Protein AF-A0A7C1D5P8-F1 (afdb_monomer)

Foldseek 3Di:
DDPVQLVVLQVVVQVVCVVVVVLLVVLLVVVVCVVVVVPPDPDCVVVVVLCQQCPFFQVNVVCNVPPDPVSDDDDDLVRCVVPVRRRDGNVPPPPDWDWDFDDDPDPDTRIDTHDPSNVSNVVSVVQNVCVVLVHHQSQAEEEEEADDPVRDDDPVRCVSRNYDYQYQPDLDLVSLVVVLVCFFPPNRHAEYEDELVSLLSSVVSCVVVVNDPVRGNYRYYHYDPDDNDPVSVVD

Structure (mmCIF, N/CA/C/O backbone):
data_AF-A0A7C1D5P8-F1
#
_entry.id   AF-A0A7C1D5P8-F1
#
loop_
_atom_site.group_PDB
_atom_site.id
_atom_site.type_symbol
_atom_site.label_atom_id
_atom_site.label_alt_id
_atom_site.label_comp_id
_atom_site.label_asym_id
_atom_site.label_entity_id
_atom_site.label_seq_id
_atom_site.pdbx_PDB_ins_code
_atom_site.Cartn_x
_atom_site.Cartn_y
_atom_site.Cartn_z
_atom_site.occupancy
_atom_site.B_iso_or_equiv
_atom_site.auth_seq_id
_atom_site.auth_comp_id
_atom_site.auth_asym_id
_atom_site.auth_atom_id
_atom_site.pdbx_PDB_model_num
ATOM 1 N N . MET A 1 1 ? 21.475 -5.353 -11.383 1.00 52.81 1 MET A N 1
ATOM 2 C CA . MET A 1 1 ? 21.656 -5.713 -9.950 1.00 52.81 1 MET A CA 1
ATOM 3 C C . MET A 1 1 ? 21.058 -7.098 -9.793 1.00 52.81 1 MET A C 1
ATOM 5 O O . MET A 1 1 ? 19.910 -7.277 -10.172 1.00 52.81 1 MET A O 1
ATOM 9 N N . SER A 1 2 ? 21.885 -8.072 -9.425 1.00 68.31 2 SER A N 1
ATOM 10 C CA . SER A 1 2 ? 21.656 -9.507 -9.633 1.00 68.31 2 SER A CA 1
ATOM 11 C C . SER A 1 2 ? 20.495 -10.074 -8.808 1.00 68.31 2 SER A C 1
ATOM 13 O O . SER A 1 2 ? 20.137 -9.517 -7.769 1.00 68.31 2 SER A O 1
ATOM 15 N N . MET A 1 3 ? 19.964 -11.228 -9.236 1.00 76.25 3 MET A N 1
ATOM 16 C CA . MET A 1 3 ? 18.981 -12.031 -8.487 1.00 76.25 3 MET A CA 1
ATOM 17 C C . MET A 1 3 ? 19.375 -12.237 -7.009 1.00 76.25 3 MET A C 1
ATOM 19 O O . MET A 1 3 ? 18.508 -12.306 -6.140 1.00 76.25 3 MET A O 1
ATOM 23 N N . LEU A 1 4 ? 20.680 -12.241 -6.704 1.00 84.69 4 LEU A N 1
ATOM 24 C CA . LEU A 1 4 ? 21.226 -12.306 -5.343 1.00 84.69 4 LEU A CA 1
ATOM 25 C C . LEU A 1 4 ? 20.763 -11.141 -4.453 1.00 84.69 4 LEU A C 1
ATOM 27 O O . LEU A 1 4 ? 20.413 -11.348 -3.295 1.00 84.69 4 LEU A O 1
ATOM 31 N N . GLY A 1 5 ? 20.722 -9.914 -4.980 1.00 88.88 5 GLY A N 1
ATOM 32 C CA . GLY A 1 5 ? 20.306 -8.737 -4.212 1.00 88.88 5 GLY A CA 1
ATOM 33 C C . GLY A 1 5 ? 18.811 -8.730 -3.883 1.00 88.88 5 GLY A C 1
ATOM 34 O O . GLY A 1 5 ? 18.414 -8.224 -2.828 1.00 88.88 5 GLY A O 1
ATOM 35 N N . GLU A 1 6 ? 17.988 -9.293 -4.768 1.00 91.31 6 GLU A N 1
ATOM 36 C CA . GLU A 1 6 ? 16.551 -9.478 -4.543 1.00 91.31 6 GLU A CA 1
ATOM 37 C C . GLU A 1 6 ? 16.301 -10.588 -3.519 1.00 91.31 6 GLU A C 1
ATOM 39 O O . GLU A 1 6 ? 15.520 -10.396 -2.585 1.00 91.31 6 GL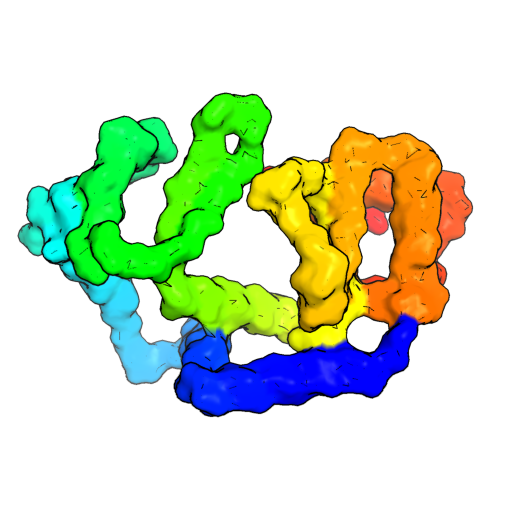U A O 1
ATOM 44 N N . ALA A 1 7 ? 17.015 -11.712 -3.646 1.00 92.38 7 ALA A N 1
ATOM 45 C CA . ALA A 1 7 ? 16.961 -12.820 -2.700 1.00 92.38 7 ALA A CA 1
ATOM 46 C C . ALA A 1 7 ? 17.376 -12.373 -1.292 1.00 92.38 7 ALA A C 1
ATOM 48 O O . ALA A 1 7 ? 16.624 -12.590 -0.345 1.00 92.38 7 ALA A O 1
ATOM 49 N N . LEU A 1 8 ? 18.503 -11.664 -1.154 1.00 94.38 8 LEU A N 1
ATOM 50 C CA . LEU A 1 8 ? 18.959 -11.132 0.132 1.00 94.38 8 LEU A CA 1
ATOM 51 C C . LEU A 1 8 ? 17.876 -10.273 0.792 1.00 94.38 8 LEU A C 1
ATOM 53 O O . LEU A 1 8 ? 17.514 -10.521 1.934 1.00 94.38 8 LEU A O 1
ATOM 57 N N . ARG A 1 9 ? 17.286 -9.319 0.059 1.00 94.50 9 ARG A N 1
ATOM 58 C CA . ARG A 1 9 ? 16.201 -8.468 0.585 1.00 94.50 9 ARG A CA 1
ATOM 59 C C . ARG A 1 9 ? 14.985 -9.274 1.012 1.00 94.50 9 ARG A C 1
ATOM 61 O O . ARG A 1 9 ? 14.383 -8.960 2.037 1.00 94.50 9 ARG A O 1
ATOM 68 N N . ARG A 1 10 ? 14.629 -10.306 0.246 1.00 94.88 10 ARG A N 1
ATOM 69 C CA . ARG A 1 10 ? 13.526 -11.209 0.577 1.00 94.88 10 ARG A CA 1
ATOM 70 C C . ARG A 1 10 ? 13.777 -11.935 1.893 1.00 94.88 10 ARG A C 1
ATOM 72 O O . ARG A 1 10 ? 12.916 -11.906 2.769 1.00 94.88 10 ARG A O 1
ATOM 79 N N . TYR A 1 11 ? 14.942 -12.560 2.038 1.00 95.81 11 TYR A N 1
ATOM 80 C CA . TYR A 1 11 ? 15.300 -13.284 3.256 1.00 95.81 11 TYR A CA 1
ATOM 81 C C . TYR A 1 11 ? 15.443 -12.338 4.447 1.00 95.81 11 TYR A C 1
ATOM 83 O O . TYR A 1 11 ? 14.880 -12.619 5.500 1.00 95.81 11 TYR A O 1
ATOM 91 N N . SER A 1 12 ? 16.085 -11.178 4.275 1.00 95.56 12 SER A N 1
ATOM 92 C CA . SER A 1 12 ? 16.189 -10.158 5.324 1.00 95.56 12 SER A CA 1
ATOM 93 C C . SER A 1 12 ? 14.819 -9.670 5.791 1.00 95.56 12 SER A C 1
ATOM 95 O O . SER A 1 12 ? 14.606 -9.530 6.991 1.00 95.56 12 SER A O 1
ATOM 97 N N . PHE A 1 13 ? 13.871 -9.446 4.876 1.00 95.75 13 PHE A N 1
ATOM 98 C CA . PHE A 1 13 ? 12.509 -9.047 5.235 1.00 95.75 13 PHE A CA 1
ATOM 99 C C . PHE A 1 13 ? 11.838 -10.080 6.150 1.00 95.75 13 PHE A C 1
ATOM 101 O O . PHE A 1 13 ? 11.341 -9.726 7.220 1.00 95.75 13 PHE A O 1
ATOM 108 N N . TRP A 1 14 ? 11.857 -11.357 5.758 1.00 97.19 14 TRP A N 1
ATOM 109 C CA . TRP A 1 14 ? 11.228 -12.424 6.541 1.00 97.19 14 TRP A CA 1
ATOM 110 C C . TRP A 1 14 ? 11.961 -12.717 7.847 1.00 97.19 14 TRP A C 1
ATOM 112 O O . TRP A 1 14 ? 11.312 -12.995 8.853 1.00 97.19 14 TRP A O 1
ATOM 122 N N . PHE A 1 15 ? 13.288 -12.603 7.855 1.00 97.19 15 PHE A N 1
ATOM 123 C CA . PHE A 1 15 ? 14.095 -12.713 9.064 1.00 97.19 15 PHE A CA 1
ATOM 124 C C . PHE A 1 15 ? 13.728 -11.623 10.080 1.00 97.19 15 PHE A C 1
ATOM 126 O O . PHE A 1 15 ? 13.445 -11.922 11.238 1.00 97.19 15 PHE A O 1
ATOM 133 N N . VAL A 1 16 ? 13.636 -10.363 9.641 1.00 96.12 16 VAL A N 1
ATOM 134 C CA . VAL A 1 16 ? 13.229 -9.247 10.509 1.00 96.12 16 VAL A CA 1
ATOM 135 C C . VAL A 1 16 ? 11.789 -9.414 10.998 1.00 96.12 16 VAL A C 1
ATOM 137 O O . VAL A 1 16 ? 11.528 -9.183 12.179 1.00 96.12 16 VAL A O 1
ATOM 140 N N . ASP A 1 17 ? 10.848 -9.838 10.144 1.00 97.00 17 ASP A N 1
ATOM 141 C CA . ASP A 1 17 ? 9.475 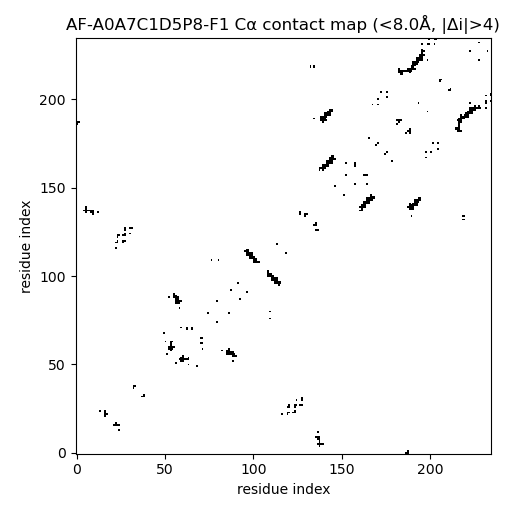-10.121 10.592 1.00 97.00 17 ASP A CA 1
ATOM 142 C C . ASP A 1 17 ? 9.451 -11.242 11.639 1.00 97.00 17 ASP A C 1
ATOM 144 O O . ASP A 1 17 ? 8.747 -11.107 12.639 1.00 97.00 17 ASP A O 1
ATOM 148 N N . ALA A 1 18 ? 10.257 -12.298 11.471 1.00 97.25 18 ALA A N 1
ATOM 149 C CA . ALA A 1 18 ? 10.381 -13.384 12.442 1.00 97.25 18 ALA A CA 1
ATOM 150 C C . ALA A 1 18 ? 10.875 -12.889 13.808 1.00 97.25 18 ALA A C 1
ATOM 152 O O . ALA A 1 18 ? 10.207 -13.133 14.813 1.00 97.25 18 ALA A O 1
ATOM 153 N N . LEU A 1 19 ? 11.954 -12.099 13.841 1.00 97.00 19 LEU A N 1
ATOM 154 C CA . LEU A 1 19 ? 12.440 -11.463 15.074 1.00 97.00 19 LEU A CA 1
ATOM 155 C C . LEU A 1 19 ? 11.398 -10.521 15.703 1.00 97.00 19 LEU A C 1
ATOM 157 O O . LEU A 1 19 ? 11.341 -10.367 16.919 1.00 97.00 19 LEU A O 1
ATOM 161 N N . CYS A 1 20 ? 10.528 -9.919 14.889 1.00 93.00 20 CYS A N 1
ATOM 162 C CA . CYS A 1 20 ? 9.453 -9.024 15.327 1.00 93.00 20 CYS A CA 1
ATOM 163 C C . CYS A 1 20 ? 8.112 -9.741 15.612 1.00 93.00 20 CYS A C 1
ATOM 165 O O . CYS A 1 20 ? 7.049 -9.098 15.595 1.00 93.00 20 CYS A O 1
ATOM 167 N N . GLY A 1 21 ? 8.136 -11.057 15.857 1.00 95.38 21 GLY A N 1
ATOM 168 C CA . GLY A 1 21 ? 6.972 -11.859 16.255 1.00 95.38 21 GLY A CA 1
ATOM 169 C C . GLY A 1 21 ? 6.076 -12.337 15.104 1.00 95.38 21 GLY A C 1
ATOM 170 O O . GLY A 1 21 ? 4.897 -12.639 15.331 1.00 95.38 21 GLY A O 1
ATOM 171 N N . SER A 1 22 ? 6.610 -12.364 13.880 1.00 96.56 22 SER A N 1
ATOM 172 C CA . SER A 1 22 ? 5.991 -12.875 12.644 1.00 96.56 22 SER A CA 1
ATOM 173 C C . SER A 1 22 ? 4.624 -12.275 12.324 1.00 96.56 22 SER A C 1
ATOM 175 O O . SER A 1 22 ? 3.712 -12.963 11.868 1.00 96.56 22 SER A O 1
ATOM 177 N N . LYS A 1 23 ? 4.428 -10.994 12.639 1.00 97.19 23 LYS A N 1
ATOM 178 C CA . LYS A 1 23 ? 3.109 -10.358 12.540 1.00 97.19 23 LYS A CA 1
ATOM 179 C C . LYS A 1 23 ? 2.655 -10.230 11.085 1.00 97.19 23 LYS A C 1
ATOM 181 O O . LYS A 1 23 ? 1.489 -10.491 10.817 1.00 97.19 23 LYS A O 1
ATOM 186 N N . VAL A 1 24 ? 3.548 -9.873 10.156 1.00 97.50 24 VAL A N 1
ATOM 187 C CA . VAL A 1 24 ? 3.188 -9.801 8.728 1.00 97.50 24 VAL A CA 1
ATOM 188 C C . VAL A 1 24 ? 2.898 -11.198 8.192 1.00 97.50 24 VAL A C 1
ATOM 190 O O . VAL A 1 24 ? 1.870 -11.386 7.548 1.00 97.50 24 VAL A O 1
ATOM 193 N N . LYS A 1 25 ? 3.738 -12.192 8.514 1.00 97.31 25 LYS A N 1
ATOM 194 C CA . LYS A 1 25 ? 3.506 -13.586 8.106 1.00 97.31 25 LYS A CA 1
ATOM 195 C C . LYS A 1 25 ? 2.160 -14.123 8.603 1.00 97.31 25 LYS A C 1
ATOM 197 O O . LYS A 1 25 ? 1.450 -14.763 7.840 1.00 97.31 25 LYS A O 1
ATOM 202 N N . LYS A 1 26 ? 1.781 -13.832 9.853 1.00 96.69 26 LYS A N 1
ATOM 203 C CA . LYS A 1 26 ? 0.481 -14.233 10.419 1.00 96.69 26 LYS A CA 1
ATOM 204 C C . LYS A 1 26 ? -0.697 -13.608 9.669 1.00 96.69 26 LYS A C 1
ATOM 206 O O . LYS A 1 26 ? -1.623 -14.330 9.329 1.00 96.69 26 LYS A O 1
ATOM 211 N N . TYR A 1 27 ? -0.647 -12.306 9.367 1.00 96.06 27 TYR A N 1
ATOM 212 C CA . TYR A 1 27 ? -1.692 -11.661 8.560 1.00 96.06 27 TYR A CA 1
ATOM 213 C C . TYR A 1 27 ? -1.743 -12.194 7.126 1.00 96.06 27 TYR A C 1
ATOM 215 O O . TYR A 1 27 ? -2.824 -12.304 6.563 1.00 96.06 27 TYR A O 1
ATOM 223 N N . LEU A 1 28 ? -0.594 -12.535 6.536 1.00 96.06 28 LEU A N 1
ATOM 224 C CA . LEU A 1 28 ? -0.549 -13.125 5.200 1.00 96.06 28 LEU A CA 1
ATOM 225 C C . LEU A 1 28 ? -1.256 -14.486 5.173 1.00 96.06 28 LEU A C 1
ATOM 227 O O . LEU A 1 28 ? -2.104 -14.695 4.316 1.00 96.06 28 LEU A O 1
ATOM 231 N N . LEU A 1 29 ? -0.963 -15.362 6.139 1.00 93.88 29 LEU A N 1
ATOM 232 C CA . LEU A 1 29 ? -1.622 -16.667 6.263 1.00 93.88 29 LEU A CA 1
ATOM 233 C C . LEU A 1 29 ? -3.130 -16.536 6.536 1.00 93.88 29 LEU A C 1
ATOM 235 O O . LEU A 1 29 ? -3.914 -17.277 5.956 1.00 93.88 29 LEU A O 1
ATOM 239 N N . ASP A 1 30 ? -3.541 -15.590 7.390 1.00 90.94 30 ASP A N 1
ATOM 240 C CA . ASP A 1 30 ? -4.963 -15.294 7.645 1.00 90.94 30 ASP A CA 1
ATOM 241 C C . ASP A 1 30 ? -5.702 -14.918 6.354 1.00 90.94 30 ASP A C 1
ATOM 243 O O . ASP A 1 30 ? -6.779 -15.437 6.074 1.00 90.94 30 ASP A O 1
ATOM 247 N N . MET A 1 31 ? -5.108 -14.055 5.529 1.00 89.81 31 MET A N 1
ATOM 248 C CA . MET A 1 31 ? -5.706 -13.695 4.247 1.00 89.81 31 MET A CA 1
ATOM 249 C C . MET A 1 31 ? -5.697 -14.829 3.226 1.00 89.81 31 MET A C 1
ATOM 251 O O . MET A 1 31 ? -6.663 -14.943 2.481 1.00 89.81 31 MET A O 1
ATOM 255 N N . GLU A 1 32 ? -4.631 -15.635 3.156 1.00 91.19 32 GLU A N 1
ATOM 256 C CA . GLU A 1 32 ? -4.573 -16.793 2.252 1.00 91.19 32 GLU A CA 1
ATOM 257 C C . GLU A 1 32 ? -5.760 -17.728 2.522 1.00 91.19 32 GLU A C 1
ATOM 259 O O . GLU A 1 32 ? -6.510 -18.020 1.593 1.00 91.19 32 GLU A O 1
ATOM 264 N N . LYS A 1 33 ? -6.011 -18.053 3.798 1.00 88.88 33 LYS A N 1
ATOM 265 C CA . LYS A 1 33 ? -7.174 -18.846 4.227 1.00 88.88 33 LYS A CA 1
ATOM 266 C C . LYS A 1 33 ? -8.504 -18.200 3.840 1.00 88.88 33 LYS A C 1
ATOM 268 O O . LYS A 1 33 ? -9.334 -18.825 3.184 1.00 88.88 33 LYS A O 1
ATOM 273 N N . LYS A 1 34 ? -8.690 -16.918 4.185 1.00 85.69 34 LYS A N 1
ATOM 274 C CA . LYS A 1 34 ? -9.931 -16.172 3.896 1.00 85.69 34 LYS A CA 1
ATOM 275 C C . LYS A 1 34 ? -10.239 -16.100 2.401 1.00 85.69 34 LYS A C 1
ATOM 277 O O . LYS A 1 34 ? -11.393 -16.218 2.007 1.00 85.69 34 LYS A O 1
ATOM 282 N N . MET A 1 35 ? -9.220 -15.915 1.566 1.00 86.94 35 MET A N 1
ATOM 283 C CA . MET A 1 35 ? -9.384 -15.818 0.114 1.00 86.94 35 MET A CA 1
ATOM 284 C C . MET A 1 35 ? -9.596 -17.173 -0.569 1.00 86.94 35 MET A C 1
ATOM 286 O O . MET A 1 35 ? -10.153 -17.210 -1.662 1.00 86.94 35 MET A O 1
ATOM 290 N N . GLN A 1 36 ? -9.161 -18.274 0.048 1.00 84.50 36 GLN A N 1
ATOM 291 C CA . GLN A 1 36 ? -9.378 -19.638 -0.451 1.00 84.50 36 GLN A CA 1
ATOM 292 C C . GLN A 1 36 ? -10.749 -20.209 -0.061 1.00 84.50 36 GLN A C 1
ATOM 294 O O . GLN A 1 36 ? -11.091 -21.310 -0.480 1.00 84.50 36 GLN A O 1
ATOM 299 N N . GLY A 1 37 ? -11.555 -19.460 0.700 1.00 72.94 37 GLY A N 1
ATOM 300 C CA . GLY A 1 37 ? -12.868 -19.914 1.158 1.00 72.94 37 GLY A CA 1
ATOM 301 C C . GLY A 1 37 ? -12.801 -20.954 2.279 1.00 72.94 37 GLY A C 1
ATOM 302 O O . GLY A 1 37 ? -13.831 -21.525 2.625 1.00 72.94 37 GLY A O 1
ATOM 303 N N . GLU A 1 38 ? -11.621 -21.177 2.868 1.00 65.94 38 GLU A N 1
ATOM 304 C CA . GLU A 1 38 ? -11.420 -22.038 4.037 1.00 65.94 38 GLU A CA 1
ATOM 305 C C . GLU A 1 38 ? -11.947 -21.325 5.295 1.00 65.94 38 GLU A C 1
ATOM 307 O O . GLU A 1 38 ? -11.196 -20.803 6.124 1.00 65.94 38 GLU A O 1
ATOM 312 N N . PHE A 1 39 ? -13.273 -21.239 5.414 1.00 61.03 39 PHE A N 1
ATOM 313 C CA . PHE A 1 39 ? -13.947 -20.804 6.633 1.00 61.03 39 PHE A CA 1
ATOM 314 C C . PHE A 1 39 ? -14.250 -22.023 7.503 1.00 61.03 39 PHE A C 1
ATOM 316 O O . PHE A 1 39 ? -15.378 -22.501 7.544 1.00 61.03 39 PHE A O 1
ATOM 323 N N . ASP A 1 40 ? -13.259 -22.497 8.255 1.00 53.44 40 ASP A N 1
ATOM 324 C CA . ASP A 1 40 ? -13.504 -23.521 9.282 1.00 53.44 40 ASP A CA 1
ATOM 325 C C . ASP A 1 40 ? -14.303 -22.957 10.480 1.00 53.44 40 ASP A C 1
ATOM 327 O O . ASP A 1 40 ? -14.696 -23.690 11.385 1.00 53.44 40 ASP A O 1
ATOM 331 N N . THR A 1 41 ? -14.514 -21.635 10.560 1.00 56.16 41 THR A N 1
ATOM 332 C CA . THR A 1 41 ? -15.167 -20.967 11.700 1.00 56.16 41 THR A CA 1
ATOM 333 C C . THR A 1 41 ? -15.899 -19.691 11.252 1.00 56.16 41 THR A C 1
ATOM 335 O O . THR A 1 41 ? -15.367 -18.963 10.407 1.00 56.16 41 THR A O 1
ATOM 338 N N . PRO A 1 42 ? -17.085 -19.369 11.814 1.00 62.09 42 PRO A N 1
ATOM 339 C CA . PRO A 1 42 ? -17.758 -18.092 11.581 1.00 62.09 42 PRO A CA 1
ATOM 340 C C . PRO A 1 42 ? -16.824 -16.908 11.860 1.00 62.09 42 PRO A C 1
ATOM 342 O O . PRO A 1 42 ? -16.226 -16.805 12.930 1.00 62.09 42 PRO A O 1
ATOM 345 N N . CYS A 1 43 ? -16.672 -16.021 10.878 1.00 73.06 43 CYS A N 1
ATOM 346 C CA . CYS A 1 43 ? -15.779 -14.874 10.971 1.00 73.06 43 CYS A CA 1
ATOM 347 C C . CYS A 1 43 ? -16.459 -13.731 11.742 1.00 73.06 43 CYS A C 1
ATOM 349 O O . CYS A 1 43 ? -17.270 -12.993 11.186 1.00 73.06 43 CYS A O 1
ATOM 351 N N . ASP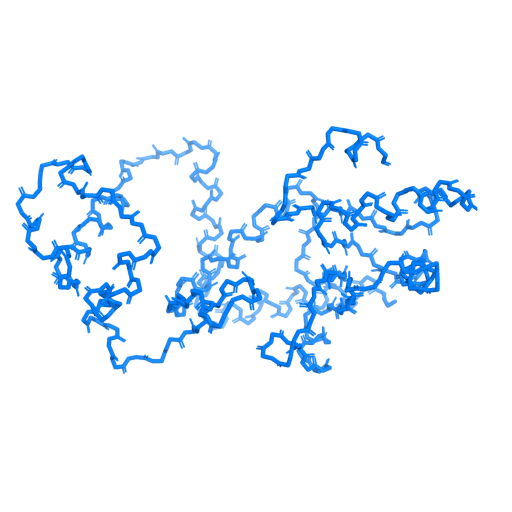 A 1 44 ? -16.081 -13.545 13.005 1.00 86.81 44 ASP A N 1
ATOM 352 C CA . ASP A 1 44 ? -16.565 -12.472 13.889 1.00 86.81 44 ASP A CA 1
ATOM 353 C C . ASP A 1 44 ? -15.884 -11.104 13.638 1.00 86.81 44 ASP A C 1
ATOM 355 O O . ASP A 1 44 ? -16.055 -10.161 14.412 1.00 86.81 44 ASP A O 1
ATOM 359 N N . ASP A 1 45 ? -15.116 -10.963 12.545 1.00 88.38 45 ASP A N 1
ATOM 360 C CA . ASP A 1 45 ? -14.389 -9.731 12.188 1.00 88.38 45 ASP A CA 1
ATOM 361 C C . ASP A 1 45 ? -15.320 -8.503 12.116 1.00 88.38 45 ASP A C 1
ATOM 363 O O . ASP A 1 45 ? -14.939 -7.417 12.564 1.00 88.38 45 ASP A O 1
ATOM 367 N N . LEU A 1 46 ? -16.532 -8.659 11.562 1.00 92.06 46 LEU A N 1
ATOM 368 C CA . LEU A 1 46 ? -17.505 -7.565 11.462 1.00 92.06 46 LEU A CA 1
ATOM 369 C C . LEU A 1 46 ? -18.012 -7.150 12.845 1.00 92.06 46 LEU A C 1
ATOM 371 O O . LEU A 1 46 ? -18.006 -5.965 13.165 1.00 92.06 46 LEU A O 1
ATOM 375 N N . GLU A 1 47 ? -18.400 -8.112 13.678 1.00 94.25 47 GLU A N 1
ATOM 376 C CA . GLU A 1 47 ? -18.878 -7.848 15.035 1.00 94.25 47 GLU A CA 1
ATOM 377 C C . GLU A 1 47 ? -17.786 -7.180 15.881 1.00 94.25 47 GLU A C 1
ATOM 379 O O . GLU A 1 47 ? -18.020 -6.149 16.513 1.00 94.25 47 GLU A O 1
ATOM 384 N N . LYS A 1 48 ? -16.545 -7.681 15.818 1.00 95.00 48 LYS A N 1
ATOM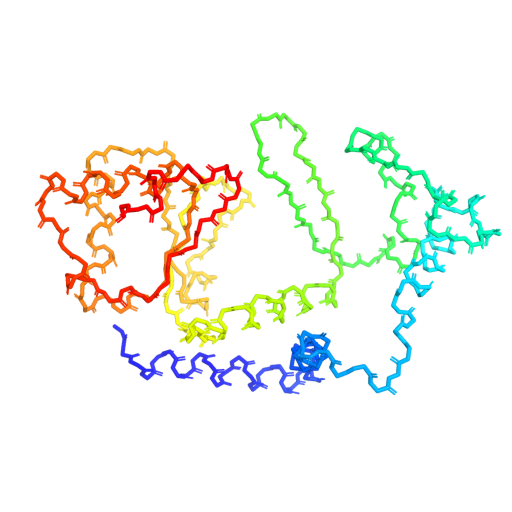 385 C CA . LYS A 1 48 ? -15.381 -7.056 16.466 1.00 95.00 48 LYS A CA 1
ATOM 386 C C . LYS A 1 48 ? -15.168 -5.616 16.004 1.00 95.00 48 LYS A C 1
ATOM 388 O O . LYS A 1 48 ? -14.855 -4.756 16.830 1.00 95.00 48 LYS A O 1
ATOM 393 N N . LEU A 1 49 ? -15.326 -5.339 14.709 1.00 95.50 49 LEU A N 1
ATOM 394 C CA . LEU A 1 49 ? -15.200 -3.991 14.154 1.00 95.50 49 LEU A CA 1
ATOM 395 C C . LEU A 1 49 ? -16.299 -3.060 14.678 1.00 95.50 49 LEU A C 1
ATOM 397 O O . LEU A 1 49 ? -15.990 -1.946 15.104 1.00 95.50 49 LEU A O 1
ATOM 401 N N . LEU A 1 50 ? -17.555 -3.510 14.670 1.00 97.31 50 LEU A N 1
ATOM 402 C CA . LEU A 1 50 ? -18.697 -2.720 15.135 1.00 97.31 50 LEU A CA 1
ATOM 403 C C . LEU A 1 50 ? -18.610 -2.460 16.640 1.00 97.31 50 LEU A C 1
ATOM 405 O O . LEU A 1 50 ? -18.678 -1.306 17.067 1.00 97.31 50 LEU A O 1
ATOM 409 N N . ASN A 1 51 ? -18.310 -3.493 17.429 1.00 97.62 51 ASN A N 1
ATOM 410 C CA . ASN A 1 51 ? -18.059 -3.376 18.864 1.00 97.62 51 ASN A CA 1
ATOM 411 C C . ASN A 1 51 ? -16.899 -2.423 19.163 1.00 97.62 51 ASN A C 1
ATOM 413 O O . ASN A 1 51 ? -16.991 -1.601 20.076 1.00 97.62 51 ASN A O 1
ATOM 417 N N . HIS A 1 52 ? -15.810 -2.479 18.396 1.00 97.31 52 HIS A N 1
ATOM 418 C CA . HIS A 1 52 ? -14.718 -1.524 18.549 1.00 97.31 52 HIS A CA 1
ATOM 419 C C . HIS A 1 52 ? -15.173 -0.092 18.237 1.00 97.31 52 HIS A C 1
ATOM 421 O O . HIS A 1 52 ? -14.868 0.824 19.004 1.00 97.31 52 HIS A O 1
ATOM 427 N N . ALA A 1 53 ? -15.921 0.112 17.151 1.00 97.44 53 ALA A N 1
ATOM 428 C CA . ALA A 1 53 ? -16.386 1.429 16.734 1.00 97.44 53 ALA A CA 1
ATOM 429 C C . ALA A 1 53 ? -17.257 2.088 17.814 1.00 97.44 53 ALA A C 1
ATOM 431 O O . ALA A 1 53 ? -16.938 3.196 18.252 1.00 97.44 53 ALA A O 1
ATOM 432 N N . VAL A 1 54 ? -18.294 1.397 18.297 1.00 98.44 54 VAL A N 1
ATOM 433 C CA . VAL A 1 54 ? -19.242 1.951 19.282 1.00 98.44 54 VAL A CA 1
ATOM 434 C C . VAL A 1 54 ? -18.621 2.140 20.666 1.00 98.44 54 VAL A C 1
ATOM 436 O O . VAL A 1 54 ? -18.980 3.067 21.378 1.00 98.44 54 VAL A O 1
ATOM 439 N N . ASN A 1 55 ? -17.655 1.306 21.062 1.00 98.31 55 ASN A N 1
ATOM 440 C CA . ASN A 1 55 ? -17.073 1.403 22.405 1.00 98.31 55 ASN A CA 1
ATOM 441 C C . ASN A 1 55 ? -15.875 2.348 22.492 1.00 98.31 55 ASN A C 1
ATOM 443 O O . ASN A 1 55 ? -15.532 2.800 23.583 1.00 98.31 55 ASN A O 1
ATOM 447 N N . THR A 1 56 ? -15.196 2.625 21.377 1.00 97.94 56 THR A N 1
ATOM 448 C CA . THR A 1 56 ? -13.938 3.383 21.417 1.00 97.94 56 THR A CA 1
ATOM 449 C C . THR A 1 56 ? -13.987 4.706 20.672 1.00 97.94 56 THR A C 1
ATOM 451 O O . THR A 1 56 ? -13.127 5.547 20.918 1.00 97.94 56 THR A O 1
ATOM 454 N N . THR A 1 57 ? -14.975 4.952 19.811 1.00 97.69 57 THR A N 1
ATOM 455 C CA . THR A 1 57 ? -15.114 6.236 19.109 1.00 97.69 57 THR A CA 1
ATOM 456 C C . THR A 1 57 ? -16.317 7.013 19.630 1.00 97.69 57 THR A C 1
ATOM 458 O O . THR A 1 57 ? -17.369 6.444 19.908 1.00 97.69 57 THR A O 1
ATOM 461 N N . GLU A 1 58 ? -16.177 8.332 19.744 1.00 97.69 58 GLU A N 1
ATOM 462 C CA . GLU A 1 58 ? -17.265 9.202 20.203 1.00 97.69 58 GLU A CA 1
ATOM 463 C C . GLU A 1 58 ? -18.408 9.238 19.182 1.00 97.69 58 GLU A C 1
ATOM 465 O O . GLU A 1 58 ? -19.579 9.164 19.546 1.00 97.69 58 GLU A O 1
ATOM 470 N N . PHE A 1 59 ? -18.074 9.282 17.888 1.00 97.81 59 PHE A N 1
ATOM 471 C CA . PHE A 1 59 ? -19.060 9.385 16.815 1.00 97.81 59 PHE A CA 1
ATOM 472 C C . PHE A 1 59 ? -20.023 8.191 16.779 1.00 97.81 59 PHE A C 1
ATOM 474 O O . PHE A 1 59 ? -21.229 8.381 16.589 1.00 97.81 59 PHE A O 1
ATOM 481 N N . TYR A 1 60 ? -19.495 6.971 16.945 1.00 98.12 60 TYR A N 1
ATOM 482 C CA . TYR A 1 60 ? -20.307 5.757 16.906 1.00 98.12 60 TYR A CA 1
ATOM 483 C C . TYR A 1 60 ? -20.876 5.351 18.272 1.00 98.12 60 TYR A C 1
ATOM 485 O O . TYR A 1 60 ? -21.703 4.447 18.323 1.00 98.12 60 TYR A O 1
ATOM 493 N N . GLY A 1 61 ? -20.504 6.025 19.366 1.00 97.56 61 GLY A N 1
ATOM 494 C CA . GLY A 1 61 ? -20.933 5.657 20.721 1.00 97.56 61 GLY A CA 1
ATOM 495 C C . GLY A 1 61 ? -22.447 5.588 20.919 1.00 97.56 61 GLY A C 1
ATOM 496 O O . GLY A 1 61 ? -22.940 4.762 21.680 1.00 97.56 61 GLY A O 1
ATOM 497 N N . LYS A 1 62 ? -23.201 6.391 20.166 1.00 97.00 62 LYS A N 1
ATOM 498 C CA . LYS A 1 62 ? -24.671 6.392 20.194 1.00 97.00 62 LYS A CA 1
ATOM 499 C C . LYS A 1 62 ? -25.339 5.194 19.506 1.00 97.00 62 LYS A C 1
ATOM 501 O O . LYS A 1 62 ? -26.556 5.097 19.550 1.00 97.00 62 LYS A O 1
ATOM 506 N N . PHE A 1 63 ? -24.573 4.322 18.850 1.00 97.62 63 PHE A N 1
ATOM 507 C CA . PHE A 1 63 ? -25.073 3.111 18.188 1.00 97.62 63 PHE A CA 1
ATOM 508 C C . PHE A 1 63 ? -24.716 1.848 18.980 1.00 97.62 63 PHE A C 1
ATOM 510 O O . PHE A 1 63 ? -24.606 0.779 18.400 1.00 97.62 63 PHE A O 1
ATOM 517 N N . LYS A 1 64 ? -24.463 1.954 20.291 1.00 96.06 64 LYS A N 1
ATOM 518 C CA . LYS A 1 64 ? -24.013 0.824 21.118 1.00 96.06 64 LYS A CA 1
ATOM 519 C C . LYS A 1 64 ? -24.997 -0.351 21.137 1.00 96.06 64 LYS A C 1
ATOM 521 O O . LYS A 1 64 ? -24.547 -1.489 21.180 1.00 96.06 64 LYS A O 1
ATOM 526 N N . ASP A 1 65 ? -26.290 -0.064 21.019 1.00 96.69 65 ASP A N 1
ATOM 527 C CA . ASP A 1 65 ? -27.377 -1.051 20.987 1.00 96.69 65 ASP A CA 1
ATOM 528 C C . ASP A 1 65 ? -27.742 -1.478 19.549 1.00 96.69 65 ASP A C 1
ATOM 530 O O . ASP A 1 65 ? -28.901 -1.760 19.244 1.00 96.69 65 ASP A O 1
ATOM 534 N N . TYR A 1 66 ? -26.768 -1.470 18.632 1.00 97.75 66 TYR A N 1
ATOM 535 C CA . TYR A 1 66 ? -26.984 -1.908 17.254 1.00 97.75 66 TYR A CA 1
ATOM 536 C C . TYR A 1 66 ? -27.374 -3.392 17.200 1.00 97.75 66 TYR A C 1
ATOM 538 O O . TYR A 1 66 ? -26.837 -4.230 17.920 1.00 97.75 66 TYR A O 1
ATOM 546 N N . SER A 1 67 ? -28.287 -3.720 16.295 1.00 96.19 67 SER A N 1
ATOM 547 C CA . SER A 1 67 ? -28.653 -5.089 15.927 1.00 96.19 67 SER A CA 1
ATOM 548 C C . SER A 1 67 ? -27.926 -5.544 14.660 1.00 96.19 67 SER A C 1
ATOM 550 O O . SER A 1 67 ? -27.665 -6.732 14.481 1.00 96.19 67 SER A O 1
ATOM 552 N N . SER A 1 68 ? -27.592 -4.617 13.756 1.00 95.50 68 SER A N 1
ATOM 553 C CA . SER A 1 68 ? -26.917 -4.928 12.495 1.00 95.50 68 SER A CA 1
ATOM 554 C C . SER A 1 68 ? -26.047 -3.779 11.977 1.00 95.50 68 SER A C 1
ATOM 556 O O . SER A 1 68 ? -26.133 -2.640 12.431 1.00 95.50 68 SER A O 1
ATOM 558 N N . ILE A 1 69 ? -25.235 -4.057 10.950 1.00 96.19 69 ILE A N 1
ATOM 559 C CA . ILE A 1 69 ? -24.459 -3.030 10.235 1.00 96.19 69 ILE A CA 1
ATOM 560 C C . ILE A 1 69 ? -25.344 -1.929 9.620 1.00 96.19 69 ILE A C 1
ATOM 562 O O . ILE A 1 69 ? -24.875 -0.808 9.434 1.00 96.19 69 ILE A O 1
ATOM 566 N N . ASN A 1 70 ? -26.618 -2.219 9.341 1.00 97.19 70 ASN A N 1
ATOM 567 C CA . ASN A 1 70 ? -27.544 -1.261 8.732 1.00 97.19 70 ASN A CA 1
ATOM 568 C C . ASN A 1 70 ? -27.985 -0.154 9.702 1.00 97.19 70 ASN A C 1
ATOM 570 O O . ASN A 1 70 ? -28.482 0.877 9.254 1.00 97.19 70 ASN A O 1
ATOM 574 N N . ASP A 1 71 ? -27.759 -0.329 11.006 1.00 97.38 71 ASP A N 1
ATOM 575 C CA . ASP A 1 71 ? -28.083 0.683 12.019 1.00 97.38 71 ASP A CA 1
ATOM 576 C C . ASP A 1 71 ? -27.053 1.825 12.034 1.00 97.38 71 ASP A C 1
ATOM 578 O O . ASP A 1 71 ? -27.270 2.886 12.628 1.00 97.38 71 ASP A O 1
ATOM 582 N N . PHE A 1 72 ? -25.914 1.624 11.365 1.00 97.75 72 PHE A N 1
ATOM 583 C CA . PHE A 1 72 ? -24.846 2.605 11.268 1.00 97.75 72 PHE A CA 1
ATOM 584 C C . PHE A 1 72 ? -25.089 3.559 10.094 1.00 97.75 72 PHE A C 1
ATOM 586 O O . PHE A 1 72 ? -25.493 3.151 9.005 1.00 97.75 72 PHE A O 1
ATOM 593 N N . PRO A 1 73 ? -24.790 4.858 10.261 1.00 96.50 73 PRO A N 1
ATOM 594 C CA . PRO A 1 73 ? -25.021 5.833 9.216 1.00 96.50 73 PRO A CA 1
ATOM 595 C C . PRO A 1 73 ? -23.974 5.680 8.118 1.00 96.50 73 PRO A C 1
ATOM 597 O O . PRO A 1 73 ? -22.778 5.551 8.391 1.00 96.50 73 PRO A O 1
ATOM 600 N N . VAL A 1 74 ? -24.397 5.860 6.870 1.00 96.88 74 VAL A N 1
ATOM 601 C CA . VAL A 1 74 ? -23.453 6.129 5.786 1.00 96.88 74 VAL A CA 1
ATOM 602 C C . VAL A 1 74 ? -22.728 7.449 6.086 1.00 96.88 74 VAL A C 1
ATOM 604 O O . VAL A 1 74 ? -23.345 8.476 6.395 1.00 96.88 74 VAL A O 1
ATOM 607 N N . ILE A 1 75 ? -21.397 7.424 6.033 1.00 95.62 75 ILE A N 1
ATOM 608 C CA . ILE A 1 75 ? -20.544 8.589 6.299 1.00 95.62 75 ILE A CA 1
ATOM 609 C C . ILE A 1 75 ? -19.946 9.149 5.009 1.00 95.62 75 ILE A C 1
ATOM 611 O O . ILE A 1 75 ? -19.733 8.438 4.031 1.00 95.62 75 ILE A O 1
ATOM 615 N N . THR A 1 76 ? -19.628 10.443 5.023 1.00 93.69 76 THR A N 1
ATOM 616 C CA . THR A 1 76 ? -18.958 11.136 3.915 1.00 93.69 76 THR A CA 1
ATOM 617 C C . THR A 1 76 ? -17.601 11.670 4.363 1.00 93.69 76 THR A C 1
ATOM 619 O O . THR A 1 76 ? -17.384 11.928 5.549 1.00 93.69 76 THR A O 1
ATOM 622 N N . LYS A 1 77 ? -16.684 11.907 3.412 1.00 89.44 77 LYS A N 1
ATOM 623 C CA . LYS A 1 77 ? -15.379 12.535 3.702 1.00 89.44 77 LYS A CA 1
ATOM 624 C C . LYS A 1 77 ? -15.538 13.880 4.420 1.00 89.44 77 LYS A C 1
ATOM 626 O O . LYS A 1 77 ? -14.812 14.142 5.372 1.00 89.44 77 LYS A O 1
ATOM 631 N N . LYS A 1 78 ? -16.512 14.695 3.990 1.00 90.19 78 LYS A N 1
ATOM 632 C CA . LYS A 1 78 ? -16.850 15.982 4.615 1.00 90.19 78 LYS A CA 1
ATOM 633 C C . LYS A 1 78 ? -17.198 15.802 6.095 1.00 90.19 78 LYS A C 1
ATOM 635 O O . LYS A 1 78 ? -16.569 16.419 6.945 1.00 90.19 78 LYS A O 1
ATOM 640 N N . ARG A 1 79 ? -18.099 14.865 6.406 1.00 93.62 79 ARG A N 1
ATOM 641 C CA . ARG A 1 79 ? -18.521 14.576 7.783 1.00 93.62 79 ARG A CA 1
ATOM 642 C C . ARG A 1 79 ? -17.371 14.104 8.673 1.00 93.62 79 ARG A C 1
ATOM 644 O O . ARG A 1 7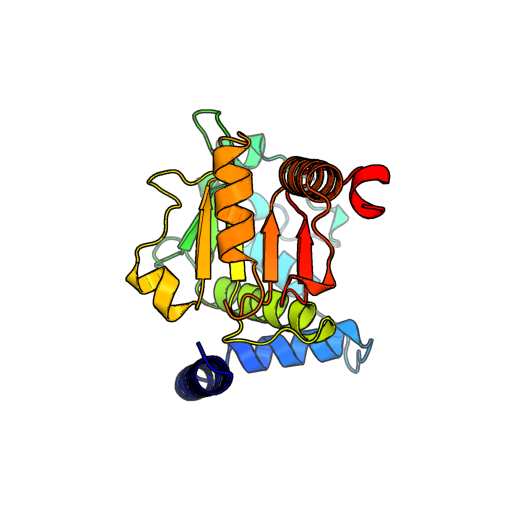9 ? -17.308 14.485 9.837 1.00 93.62 79 ARG A O 1
ATOM 651 N N . VAL A 1 80 ? -16.469 13.276 8.139 1.00 93.62 80 VAL A N 1
ATOM 652 C CA . VAL A 1 80 ? -15.293 12.817 8.895 1.00 93.62 80 VAL A CA 1
ATOM 653 C C . VAL A 1 80 ? -14.327 13.966 9.157 1.00 93.62 80 VAL A C 1
ATOM 655 O O . VAL A 1 80 ? -13.800 14.045 10.255 1.00 93.62 80 VAL A O 1
ATOM 658 N N . LYS A 1 81 ? -14.117 14.879 8.203 1.00 90.75 81 LYS A N 1
ATOM 659 C CA . LYS A 1 81 ? -13.278 16.069 8.421 1.00 90.75 81 LYS A CA 1
ATOM 660 C C . LYS A 1 81 ? -13.854 16.994 9.493 1.00 90.75 81 LYS A C 1
ATOM 662 O O . LYS A 1 81 ? -13.155 17.325 10.441 1.00 90.75 81 LYS A O 1
ATOM 667 N N . GLU A 1 82 ? -15.134 17.343 9.379 1.00 92.75 82 GLU A N 1
ATOM 668 C CA . GLU A 1 82 ? -15.827 18.237 10.322 1.00 92.75 82 GLU A CA 1
ATOM 669 C C . GLU A 1 82 ? -15.826 17.697 11.757 1.00 92.75 82 GLU A C 1
ATOM 671 O O . GLU A 1 82 ? -15.823 18.463 12.716 1.00 92.75 82 GLU A O 1
ATOM 676 N N . LYS A 1 83 ? -15.830 16.368 11.914 1.00 94.81 83 LYS A N 1
ATOM 677 C CA . LYS A 1 83 ? -15.899 15.686 13.214 1.00 94.81 83 LYS A CA 1
ATOM 678 C C . LYS A 1 83 ? -14.694 14.782 13.467 1.00 94.81 83 LYS A C 1
ATOM 680 O O . LYS A 1 83 ? -14.827 13.762 14.138 1.00 94.81 83 LYS A O 1
ATOM 685 N N . TYR A 1 84 ? -13.520 15.135 12.941 1.00 93.25 84 TYR A N 1
ATOM 686 C CA . TYR A 1 84 ? -12.352 14.243 12.886 1.00 93.25 84 TYR A CA 1
ATOM 687 C C . TYR A 1 84 ? -11.981 13.635 14.242 1.00 93.25 84 TYR A C 1
ATOM 689 O O . TYR A 1 84 ? -11.812 12.421 14.354 1.00 93.25 84 TYR A O 1
ATOM 697 N N . GLY A 1 85 ? -11.959 14.458 15.296 1.00 93.88 85 GLY A N 1
ATOM 698 C CA . GLY A 1 85 ? -11.682 14.015 16.664 1.00 93.88 85 GLY A CA 1
ATOM 699 C C . GLY A 1 85 ? -12.646 12.945 17.187 1.00 93.88 85 GLY A C 1
ATOM 700 O O . GLY A 1 85 ? -12.226 12.068 17.941 1.00 93.88 85 GLY A O 1
ATOM 701 N N . GLN A 1 86 ? -13.906 12.961 16.740 1.00 96.75 86 GLN A N 1
ATOM 702 C CA . GLN A 1 86 ? -14.934 12.010 17.175 1.00 96.75 86 GLN A CA 1
ATOM 703 C C . GLN A 1 86 ? -14.775 10.626 16.534 1.00 96.75 86 GLN A C 1
ATOM 705 O O . GLN A 1 86 ? -15.242 9.632 17.090 1.00 96.75 86 GLN A O 1
ATOM 710 N N . PHE A 1 87 ? -14.106 10.549 15.380 1.00 95.62 87 PHE A N 1
ATOM 711 C CA . PHE A 1 87 ? -13.781 9.291 14.702 1.00 95.62 87 PHE A CA 1
ATOM 712 C C . PHE A 1 87 ? -12.481 8.655 15.213 1.00 95.62 87 PHE A C 1
ATOM 714 O O . PHE A 1 87 ? -12.199 7.498 14.898 1.00 95.62 87 PHE A O 1
ATOM 721 N N . ILE A 1 88 ? -11.679 9.376 16.004 1.00 94.62 88 ILE A N 1
ATOM 722 C CA . ILE A 1 88 ? -10.448 8.833 16.583 1.00 94.62 88 ILE A CA 1
ATOM 723 C C . ILE A 1 88 ? -10.794 7.992 17.810 1.00 94.62 88 ILE A C 1
ATOM 725 O O . ILE A 1 88 ? -11.285 8.499 18.819 1.00 94.62 88 ILE A O 1
ATOM 729 N N . SER A 1 89 ? -10.456 6.703 17.743 1.00 96.38 89 SER A N 1
ATOM 730 C CA . SER A 1 89 ? -10.611 5.790 18.873 1.00 96.38 89 SER A CA 1
ATOM 731 C C . SER A 1 89 ? -9.829 6.277 20.100 1.00 96.38 89 SER A C 1
ATOM 733 O O . SER A 1 89 ? -8.612 6.487 20.040 1.00 96.38 89 SER A O 1
ATOM 735 N N . SER A 1 90 ? -10.502 6.339 21.248 1.00 96.25 90 SER A N 1
ATOM 736 C CA . SER A 1 90 ? -9.950 6.661 22.568 1.00 96.25 90 SER A CA 1
ATOM 737 C C . SER A 1 90 ? -8.730 5.805 22.924 1.00 96.25 90 SER A C 1
ATOM 739 O O . SER A 1 90 ? -7.746 6.327 23.443 1.00 96.25 90 SER A O 1
ATOM 741 N N . VAL A 1 91 ? -8.720 4.529 22.519 1.00 96.12 91 VAL A N 1
ATOM 742 C CA . VAL A 1 91 ? -7.606 3.576 22.714 1.00 96.12 91 VAL A CA 1
ATOM 743 C C . VAL A 1 91 ? -6.297 4.026 22.039 1.00 96.12 91 VAL A C 1
ATOM 745 O O . VAL A 1 91 ? -5.221 3.519 22.377 1.00 96.12 91 VAL A O 1
ATOM 748 N N . TYR A 1 92 ? -6.359 4.968 21.091 1.00 94.25 92 TYR A N 1
ATOM 749 C CA . TYR A 1 92 ? -5.219 5.424 20.292 1.00 94.25 92 TYR A CA 1
ATOM 750 C C . TYR A 1 92 ? -4.932 6.929 20.377 1.00 94.25 92 TYR A C 1
ATOM 752 O O . TYR A 1 92 ? -3.935 7.351 19.796 1.00 94.25 92 TYR A O 1
ATOM 760 N N . LYS A 1 93 ? -5.715 7.725 21.126 1.00 85.44 93 LYS A N 1
ATOM 761 C CA . LYS A 1 93 ? -5.549 9.195 21.207 1.00 85.44 93 LYS A CA 1
ATOM 762 C C . LYS A 1 93 ? -4.126 9.640 21.591 1.00 85.44 93 LYS A C 1
ATOM 764 O O . LYS A 1 93 ? -3.641 10.622 21.050 1.00 85.44 93 LYS A O 1
ATOM 769 N N . ASN A 1 94 ? -3.429 8.868 22.430 1.00 86.19 94 ASN A N 1
ATOM 770 C CA . ASN A 1 94 ? -2.068 9.176 22.902 1.00 86.19 94 ASN A CA 1
ATOM 771 C C . ASN A 1 94 ? -1.001 8.206 22.370 1.00 86.19 94 ASN A C 1
ATOM 773 O O . ASN A 1 94 ? 0.051 8.018 22.983 1.00 86.19 94 ASN A O 1
ATOM 777 N N . LYS A 1 95 ? -1.274 7.517 21.257 1.00 92.88 95 LYS A N 1
ATOM 778 C CA . LYS A 1 95 ? -0.335 6.558 20.662 1.00 92.88 95 LYS A CA 1
ATOM 779 C C . LYS A 1 95 ? 0.312 7.148 19.419 1.00 92.88 95 LYS A C 1
ATOM 781 O O . LYS A 1 95 ? -0.297 7.905 18.674 1.00 92.88 95 LYS A O 1
ATOM 786 N N . LYS A 1 96 ? 1.550 6.732 19.148 1.00 92.94 96 LYS A N 1
ATOM 787 C CA . LYS A 1 96 ? 2.219 7.063 17.888 1.00 92.94 96 LYS A CA 1
ATOM 788 C C . LYS A 1 96 ? 1.523 6.342 16.732 1.00 92.94 96 LYS A C 1
ATOM 790 O O . LYS A 1 96 ? 1.625 5.117 16.615 1.00 92.94 96 LYS A O 1
ATOM 795 N N . LEU A 1 97 ? 0.859 7.113 15.879 1.00 95.25 97 LEU A N 1
ATOM 796 C CA . LEU A 1 97 ? 0.163 6.643 14.686 1.00 95.25 97 LEU A CA 1
ATOM 797 C C . LEU A 1 97 ? 0.903 7.092 13.426 1.00 95.25 97 LEU A C 1
ATOM 799 O O . LEU A 1 97 ? 1.694 8.033 13.439 1.00 95.25 97 LEU A O 1
ATOM 803 N N . HIS A 1 98 ? 0.685 6.365 12.339 1.00 93.06 98 HIS A N 1
ATOM 804 C CA . HIS A 1 98 ? 1.191 6.721 11.026 1.00 93.06 98 HIS A CA 1
ATOM 805 C C . HIS A 1 98 ? 0.111 7.463 10.246 1.00 93.06 98 HIS A C 1
ATOM 807 O O . HIS A 1 98 ? -0.973 6.921 10.033 1.00 93.06 98 HIS A O 1
ATOM 813 N N . GLU A 1 99 ? 0.426 8.673 9.800 1.00 91.00 99 GLU A N 1
ATOM 814 C CA . GLU A 1 99 ? -0.465 9.463 8.960 1.00 91.00 99 GLU A CA 1
ATOM 815 C C . GLU A 1 99 ? -0.375 9.025 7.498 1.00 91.00 99 GLU A C 1
ATOM 817 O O . GLU A 1 99 ? 0.710 8.846 6.940 1.00 91.00 99 GLU A O 1
ATOM 822 N N . VAL A 1 100 ? -1.534 8.875 6.866 1.00 88.00 100 VAL A N 1
ATOM 823 C CA . VAL A 1 100 ? -1.675 8.640 5.431 1.00 88.00 100 VAL A CA 1
ATOM 824 C C . VAL A 1 100 ? -2.596 9.711 4.876 1.00 88.00 100 VAL A C 1
ATOM 826 O O . VAL A 1 100 ? -3.744 9.810 5.296 1.00 88.00 100 VAL A O 1
ATOM 829 N N . LYS A 1 101 ? -2.103 10.502 3.926 1.00 85.81 101 LYS A N 1
ATOM 830 C CA . LYS A 1 101 ? -2.864 11.580 3.288 1.00 85.81 101 LYS A CA 1
ATOM 831 C C . LYS A 1 101 ? -3.312 11.149 1.895 1.00 85.81 101 LYS A C 1
ATOM 833 O O . LYS A 1 101 ? -2.550 10.496 1.180 1.00 85.81 101 LYS A O 1
ATOM 838 N N . THR A 1 102 ? -4.534 11.493 1.502 1.00 79.88 102 THR A N 1
ATOM 839 C CA . THR A 1 102 ? -4.997 11.291 0.120 1.00 79.88 102 THR A CA 1
ATOM 840 C C . THR A 1 102 ? -4.276 12.234 -0.840 1.00 79.88 102 THR A C 1
ATOM 842 O O . THR A 1 102 ? -3.928 13.352 -0.465 1.00 79.88 102 THR A O 1
ATOM 845 N N . SER A 1 103 ? -4.105 11.822 -2.095 1.00 66.06 103 SER A N 1
ATOM 846 C CA . SER A 1 103 ? -3.700 12.717 -3.184 1.00 66.06 103 SER A CA 1
ATOM 847 C C . SER A 1 103 ? -4.777 13.781 -3.449 1.00 66.06 103 SER A C 1
ATOM 849 O O . SER A 1 103 ? -5.968 13.505 -3.309 1.00 66.06 103 SER A O 1
ATOM 851 N N . GLY A 1 104 ? -4.360 15.000 -3.800 1.00 61.22 104 GLY A N 1
ATOM 852 C CA . GLY A 1 104 ? -5.247 16.124 -4.123 1.00 61.22 104 GLY A CA 1
ATOM 853 C C . GLY A 1 104 ? -4.509 17.468 -4.110 1.00 61.22 104 GLY A C 1
ATOM 854 O O . GLY A 1 104 ? -3.579 17.646 -3.316 1.00 61.22 104 GLY A O 1
ATOM 855 N N . SER A 1 105 ? -4.916 18.375 -5.004 1.00 52.03 105 SER A N 1
ATOM 856 C CA . SER A 1 105 ? -4.432 19.762 -5.133 1.00 52.03 105 SER A CA 1
ATOM 857 C C . SER A 1 105 ? -5.172 20.755 -4.228 1.00 52.03 105 SER A C 1
ATOM 859 O O . SER A 1 105 ? -4.723 21.882 -4.069 1.00 52.03 105 SER A O 1
ATOM 861 N N . THR A 1 106 ? -6.291 20.349 -3.622 1.00 54.66 106 THR A N 1
ATOM 862 C CA . THR A 1 106 ? -7.044 21.164 -2.659 1.00 54.66 106 THR A CA 1
ATOM 863 C C . THR A 1 106 ? -6.330 21.220 -1.309 1.00 54.66 106 THR A C 1
ATOM 865 O O . THR A 1 106 ? -5.849 20.184 -0.839 1.00 54.66 106 THR A O 1
ATOM 868 N N . GLU A 1 107 ? -6.347 22.390 -0.665 1.00 55.50 107 GLU A N 1
ATOM 869 C CA . GLU A 1 107 ? -5.631 22.716 0.584 1.00 55.50 107 GLU A CA 1
ATOM 870 C C . GLU A 1 107 ? -5.903 21.764 1.764 1.00 55.50 107 GLU A C 1
ATOM 872 O O . GLU A 1 107 ? -5.087 21.662 2.675 1.00 55.50 107 GLU A O 1
ATOM 877 N N . GLU A 1 108 ? -6.967 20.959 1.726 1.00 66.06 108 GLU A N 1
ATOM 878 C CA . GLU A 1 108 ? -7.209 19.927 2.733 1.00 66.06 108 GLU A CA 1
ATOM 879 C C . GLU A 1 108 ? -7.222 18.506 2.151 1.00 66.06 108 GLU A C 1
ATOM 881 O O . GLU A 1 108 ? -8.282 17.910 1.898 1.00 66.06 108 GLU A O 1
ATOM 886 N N . ARG A 1 109 ? -6.042 17.901 1.998 1.00 77.31 109 ARG A N 1
ATOM 887 C CA . ARG A 1 109 ? -5.926 16.444 1.812 1.00 77.31 109 ARG A CA 1
ATOM 888 C C . ARG A 1 109 ? -6.551 15.717 3.008 1.00 77.31 109 ARG A C 1
ATOM 890 O O . ARG A 1 109 ? -6.396 16.131 4.154 1.00 77.31 109 ARG A O 1
ATOM 897 N N . PHE A 1 110 ? -7.256 14.616 2.758 1.00 85.88 110 PHE A N 1
ATOM 898 C CA . PHE A 1 110 ? -7.850 13.820 3.829 1.00 85.88 110 PHE A CA 1
ATOM 899 C C . PHE A 1 110 ? -6.770 12.978 4.514 1.00 85.88 110 PHE A C 1
ATOM 901 O O . PHE A 1 110 ? -6.119 12.160 3.860 1.00 85.88 110 PHE A O 1
ATOM 908 N N . THR A 1 111 ? -6.590 13.178 5.817 1.00 88.62 111 THR A N 1
ATOM 909 C CA . THR A 1 111 ? -5.628 12.433 6.636 1.00 88.62 111 THR A CA 1
ATOM 910 C C . THR A 1 111 ? -6.320 11.252 7.307 1.00 88.62 111 THR A C 1
ATOM 912 O O . THR A 1 111 ? -7.395 11.388 7.877 1.00 88.62 111 THR A O 1
ATOM 915 N N . MET A 1 112 ? -5.692 10.083 7.249 1.00 90.94 112 MET A N 1
ATOM 916 C CA . MET A 1 112 ? -6.083 8.875 7.968 1.00 90.94 112 MET A CA 1
ATOM 917 C C . MET A 1 112 ? -4.958 8.462 8.907 1.00 90.94 112 MET A C 1
ATOM 919 O O . MET A 1 112 ? -3.782 8.545 8.548 1.00 90.94 112 MET A O 1
ATOM 923 N N . LEU A 1 113 ? -5.315 7.954 10.083 1.00 93.69 113 LEU A N 1
ATOM 924 C CA . LEU A 1 113 ? -4.357 7.455 11.066 1.00 93.69 113 LEU A CA 1
ATOM 925 C C . LEU A 1 113 ? -4.334 5.930 11.050 1.00 93.69 113 LEU A C 1
ATOM 927 O O . LEU A 1 113 ? -5.375 5.277 11.066 1.00 93.69 113 LEU A O 1
ATOM 931 N N . GLN A 1 114 ? -3.136 5.354 11.025 1.00 95.38 114 GLN A N 1
ATOM 932 C CA . GLN A 1 114 ? -2.933 3.909 11.039 1.00 95.38 114 GLN A CA 1
ATOM 933 C C . GLN A 1 114 ? -1.999 3.520 12.176 1.00 95.38 114 GLN A C 1
ATOM 935 O O . GLN A 1 114 ? -0.878 4.022 12.282 1.00 95.38 114 GLN A O 1
ATOM 940 N N . ASP A 1 115 ? -2.431 2.580 13.009 1.00 95.50 115 ASP A N 1
ATOM 941 C CA . ASP A 1 115 ? -1.552 1.973 13.997 1.00 95.50 115 ASP A CA 1
ATOM 942 C C . ASP A 1 115 ? -0.576 0.979 13.329 1.00 95.50 115 ASP A C 1
ATOM 944 O O . ASP A 1 115 ? -0.705 0.605 12.156 1.00 95.50 115 ASP A O 1
ATOM 948 N N . LYS A 1 116 ? 0.435 0.530 14.081 1.00 94.19 116 LYS A N 1
ATOM 949 C CA . LYS A 1 116 ? 1.463 -0.386 13.563 1.00 94.19 116 LYS A CA 1
ATOM 950 C C . LYS A 1 116 ? 0.875 -1.709 13.051 1.00 94.19 116 LYS A C 1
ATOM 952 O O . LYS A 1 116 ? 1.407 -2.254 12.086 1.00 94.19 116 LYS A O 1
ATOM 957 N N . GLN A 1 117 ? -0.181 -2.235 13.670 1.00 94.75 117 GLN A N 1
ATOM 958 C CA . GLN A 1 117 ? -0.843 -3.466 13.237 1.00 94.75 117 GLN A CA 1
ATOM 959 C C . GLN A 1 117 ? -1.573 -3.263 11.916 1.00 94.75 117 GLN A C 1
ATOM 961 O O . GLN A 1 117 ? -1.339 -4.050 10.997 1.00 94.75 117 GLN A O 1
ATOM 966 N N . LYS A 1 118 ? -2.342 -2.174 11.751 1.00 95.31 118 LYS A N 1
ATOM 967 C CA . LYS A 1 118 ? -2.958 -1.867 10.450 1.00 95.31 118 LYS A CA 1
ATOM 968 C C . LYS A 1 118 ? -1.913 -1.748 9.341 1.00 95.31 118 LYS A C 1
ATOM 970 O O . LYS A 1 118 ? -2.113 -2.298 8.263 1.00 95.31 118 LYS A O 1
ATOM 975 N N . ARG A 1 119 ? -0.759 -1.121 9.607 1.00 95.31 119 ARG A N 1
ATOM 976 C CA . ARG A 1 119 ? 0.354 -1.051 8.637 1.00 95.31 119 ARG A CA 1
ATOM 977 C C . ARG A 1 119 ? 0.885 -2.424 8.240 1.00 95.31 119 ARG A C 1
ATOM 979 O O . ARG A 1 119 ? 1.116 -2.665 7.060 1.00 95.31 119 ARG A O 1
ATOM 986 N N . LYS A 1 120 ? 1.080 -3.320 9.208 1.00 96.44 120 LYS A N 1
ATOM 987 C CA . LYS A 1 120 ? 1.541 -4.690 8.943 1.00 96.44 120 LYS A CA 1
ATOM 988 C C . LYS A 1 120 ? 0.513 -5.498 8.152 1.00 96.44 120 LYS A C 1
ATOM 990 O O . LYS A 1 120 ? 0.915 -6.244 7.266 1.00 96.44 120 LYS A O 1
ATOM 995 N N . ARG A 1 121 ? -0.784 -5.306 8.418 1.00 95.69 121 ARG A N 1
ATOM 996 C CA . ARG A 1 121 ? -1.866 -5.935 7.648 1.00 95.69 121 ARG A CA 1
ATOM 997 C C . ARG A 1 121 ? -1.902 -5.436 6.202 1.00 95.69 121 ARG A C 1
ATOM 999 O O . ARG A 1 121 ? -1.930 -6.262 5.307 1.00 95.69 121 ARG A O 1
ATOM 1006 N N . VAL A 1 122 ? -1.750 -4.129 5.962 1.00 95.44 122 VAL A N 1
ATOM 1007 C CA . VAL A 1 122 ? -1.629 -3.571 4.595 1.00 95.44 122 VAL A CA 1
ATOM 1008 C C . VAL A 1 122 ? -0.411 -4.133 3.852 1.00 95.44 122 VAL A C 1
ATOM 1010 O O . VAL A 1 122 ? -0.483 -4.419 2.662 1.00 95.44 122 VAL A O 1
ATOM 1013 N N . ILE A 1 123 ? 0.720 -4.326 4.538 1.00 95.56 123 ILE A N 1
ATOM 1014 C CA . ILE A 1 123 ? 1.886 -4.978 3.922 1.00 95.56 123 ILE A CA 1
ATOM 1015 C C . ILE A 1 123 ? 1.545 -6.422 3.543 1.00 95.56 123 ILE A C 1
ATOM 1017 O O . ILE A 1 123 ? 1.857 -6.828 2.430 1.00 95.56 123 ILE A O 1
ATOM 1021 N N . ALA A 1 124 ? 0.892 -7.182 4.425 1.00 96.62 124 ALA A N 1
ATOM 1022 C CA . ALA A 1 124 ? 0.454 -8.539 4.108 1.00 96.62 124 ALA A CA 1
ATOM 1023 C C . ALA A 1 124 ? -0.511 -8.564 2.910 1.00 96.62 124 ALA A C 1
ATOM 1025 O O . ALA A 1 124 ? -0.266 -9.339 1.991 1.00 96.62 124 ALA A O 1
ATOM 1026 N N . GLU A 1 125 ? -1.519 -7.677 2.882 1.00 95.62 125 GLU A N 1
ATOM 1027 C CA . GLU A 1 125 ? -2.449 -7.432 1.756 1.00 95.62 125 GLU A CA 1
ATOM 1028 C C . GLU A 1 125 ? -1.686 -7.280 0.438 1.00 95.62 125 GLU A C 1
ATOM 1030 O O . GLU A 1 125 ? -1.885 -8.055 -0.498 1.00 95.62 125 GLU A O 1
ATOM 1035 N N . MET A 1 126 ? -0.730 -6.351 0.388 1.00 94.62 126 MET A N 1
ATOM 1036 C CA . MET A 1 126 ? 0.097 -6.149 -0.802 1.00 94.62 126 MET A CA 1
ATOM 1037 C C . MET A 1 126 ? 0.909 -7.396 -1.172 1.00 94.62 126 MET A C 1
ATOM 1039 O O . MET A 1 126 ? 0.983 -7.746 -2.346 1.00 94.62 126 MET A O 1
ATOM 1043 N N . LEU A 1 127 ? 1.525 -8.070 -0.196 1.00 95.56 127 LEU A N 1
ATOM 1044 C CA . LEU A 1 127 ? 2.336 -9.263 -0.449 1.00 95.56 127 LEU A CA 1
ATOM 1045 C C . LEU A 1 127 ? 1.517 -10.419 -1.016 1.00 95.56 127 LEU A C 1
ATOM 1047 O O . LEU A 1 127 ? 2.004 -11.100 -1.913 1.00 95.56 127 LEU A O 1
ATOM 1051 N N . TYR A 1 128 ? 0.297 -10.622 -0.524 1.00 95.69 128 TYR A N 1
ATOM 1052 C CA . TYR A 1 128 ? -0.607 -11.647 -1.034 1.00 95.69 128 TYR A CA 1
ATOM 1053 C C . TYR A 1 128 ? -0.927 -11.417 -2.505 1.00 95.69 128 TYR A C 1
ATOM 1055 O O . TYR A 1 128 ? -0.640 -12.280 -3.330 1.00 95.69 128 TYR A O 1
ATOM 1063 N N . PHE A 1 129 ? -1.444 -10.235 -2.853 1.00 94.00 129 PHE A N 1
ATOM 1064 C CA . PHE A 1 129 ? -1.834 -9.957 -4.235 1.00 94.00 129 PHE A CA 1
ATOM 1065 C C . PHE A 1 129 ? -0.632 -9.958 -5.181 1.00 94.00 129 PHE A C 1
ATOM 1067 O O . PHE A 1 129 ? -0.721 -10.518 -6.266 1.00 94.00 129 PHE A O 1
ATOM 1074 N N . LEU A 1 130 ? 0.518 -9.413 -4.769 1.00 93.88 130 LEU A N 1
ATOM 1075 C CA . LEU A 1 130 ? 1.738 -9.444 -5.584 1.00 93.88 130 LEU A CA 1
ATOM 1076 C C . LEU A 1 130 ? 2.257 -10.871 -5.813 1.00 93.88 130 LEU A C 1
ATOM 1078 O O . LEU A 1 130 ? 2.702 -11.187 -6.919 1.00 93.88 130 LEU A O 1
ATOM 1082 N N . LYS A 1 131 ? 2.160 -11.749 -4.806 1.00 94.19 131 LYS A N 1
ATOM 1083 C CA . LYS A 1 131 ? 2.571 -13.157 -4.916 1.00 94.19 131 LYS A CA 1
ATOM 1084 C C . LYS A 1 131 ? 1.791 -13.889 -6.009 1.00 94.19 131 LYS A C 1
ATOM 1086 O O . LYS A 1 131 ? 2.397 -14.694 -6.713 1.00 94.19 131 LYS A O 1
ATOM 1091 N N . GLN A 1 132 ? 0.512 -13.558 -6.215 1.00 92.31 132 GLN A N 1
ATOM 1092 C CA . GLN A 1 132 ? -0.303 -14.144 -7.292 1.00 92.31 132 GLN A CA 1
ATOM 1093 C C . GLN A 1 132 ? 0.235 -13.830 -8.696 1.00 92.31 132 GLN A C 1
ATOM 1095 O O . GLN A 1 132 ? 0.004 -14.594 -9.626 1.00 92.31 132 GLN A O 1
ATOM 1100 N N . PHE A 1 133 ? 1.016 -12.758 -8.847 1.00 93.00 133 PHE A N 1
ATOM 1101 C CA . PHE A 1 133 ? 1.693 -12.393 -10.097 1.00 93.00 133 PHE A CA 1
ATOM 1102 C C . PHE A 1 133 ? 3.175 -12.804 -10.114 1.00 93.00 133 PHE A C 1
ATOM 1104 O O . PHE A 1 133 ? 3.966 -12.289 -10.904 1.00 93.00 133 PHE A O 1
ATOM 1111 N N . GLY A 1 134 ? 3.603 -13.687 -9.204 1.00 92.88 134 GLY A N 1
ATOM 1112 C CA . GLY A 1 134 ? 5.004 -14.099 -9.088 1.00 92.88 134 GLY A CA 1
ATOM 1113 C C . GLY A 1 134 ? 5.948 -12.960 -8.679 1.00 92.88 134 GLY A C 1
ATOM 1114 O O . GLY A 1 134 ? 7.155 -13.029 -8.945 1.00 92.88 134 GLY A O 1
ATOM 1115 N N . VAL A 1 135 ? 5.415 -11.909 -8.048 1.00 92.75 135 VAL A N 1
ATOM 1116 C CA . VAL A 1 135 ? 6.176 -10.784 -7.499 1.00 92.75 135 VAL A CA 1
ATOM 1117 C C . VAL A 1 135 ? 6.357 -10.985 -6.002 1.00 92.75 135 VAL A C 1
ATOM 1119 O O . VAL A 1 135 ? 5.420 -11.249 -5.257 1.00 92.75 135 VAL A O 1
ATOM 1122 N N . TYR A 1 136 ? 7.593 -10.833 -5.542 1.00 93.25 136 TYR A N 1
ATOM 1123 C CA . TYR A 1 136 ? 7.981 -11.154 -4.173 1.00 93.25 136 TYR A CA 1
ATOM 1124 C C . TYR A 1 136 ? 8.725 -9.986 -3.518 1.00 93.25 136 TYR A C 1
ATOM 1126 O O . TYR A 1 136 ? 9.296 -9.150 -4.229 1.00 93.25 136 TYR A O 1
ATOM 1134 N N . PRO A 1 137 ? 8.817 -9.951 -2.171 1.00 92.81 137 PRO A N 1
ATOM 1135 C CA . PRO A 1 137 ? 9.673 -8.995 -1.481 1.00 92.81 137 PRO A CA 1
ATOM 1136 C C . PRO A 1 137 ? 11.084 -8.975 -2.071 1.00 92.81 137 PRO A C 1
ATOM 1138 O O . PRO A 1 137 ? 11.652 -10.024 -2.389 1.00 92.81 137 PRO A O 1
ATOM 1141 N N . GLY A 1 138 ? 11.645 -7.775 -2.197 1.00 92.81 138 GLY A N 1
ATOM 1142 C CA . GLY A 1 138 ? 12.989 -7.558 -2.723 1.00 92.81 138 GLY A CA 1
ATOM 1143 C C . GLY A 1 138 ? 13.058 -7.318 -4.229 1.00 92.81 138 GLY A C 1
ATOM 1144 O O . GLY A 1 138 ? 14.086 -6.810 -4.674 1.00 92.81 138 GLY A O 1
ATOM 1145 N N . TYR A 1 139 ? 11.999 -7.605 -4.994 1.00 94.12 139 TYR A N 1
ATOM 1146 C CA . TYR A 1 139 ? 11.937 -7.249 -6.415 1.00 94.12 139 TYR A CA 1
ATOM 1147 C C . TYR A 1 139 ? 12.037 -5.745 -6.614 1.00 94.12 139 TYR A C 1
ATOM 1149 O O . TYR A 1 139 ? 11.484 -4.956 -5.843 1.00 94.12 139 TYR A O 1
ATOM 1157 N N . ARG A 1 140 ? 12.766 -5.349 -7.656 1.00 94.38 140 ARG A N 1
ATOM 1158 C CA . ARG A 1 140 ? 12.903 -3.937 -7.995 1.00 94.38 140 ARG A CA 1
ATOM 1159 C C . ARG A 1 140 ? 11.644 -3.411 -8.666 1.00 94.38 140 ARG A C 1
ATOM 1161 O O . ARG A 1 140 ? 11.146 -4.033 -9.606 1.00 94.38 140 ARG A O 1
ATOM 1168 N N . TYR A 1 141 ? 11.196 -2.231 -8.254 1.00 95.12 141 TYR A N 1
ATOM 1169 C CA . TYR A 1 141 ? 10.052 -1.572 -8.876 1.00 95.12 141 TYR A CA 1
ATOM 1170 C C . TYR A 1 141 ? 10.249 -0.072 -9.078 1.00 95.12 141 TYR A C 1
ATOM 1172 O O . TYR A 1 141 ? 11.011 0.569 -8.347 1.00 95.12 141 TYR A O 1
ATOM 1180 N N . ILE A 1 142 ? 9.550 0.473 -10.073 1.00 95.25 142 ILE A N 1
ATOM 1181 C CA . ILE A 1 142 ? 9.305 1.907 -10.215 1.00 95.25 142 ILE A CA 1
ATOM 1182 C C . ILE A 1 142 ? 7.943 2.226 -9.619 1.00 95.25 142 ILE A C 1
ATOM 1184 O O . ILE A 1 142 ? 6.957 1.559 -9.927 1.00 95.25 142 ILE A O 1
ATOM 1188 N N . ASP A 1 143 ? 7.907 3.266 -8.796 1.00 93.38 143 ASP A N 1
ATOM 1189 C CA . ASP A 1 143 ? 6.671 3.912 -8.371 1.00 93.38 143 ASP A CA 1
ATOM 1190 C C . ASP A 1 143 ? 6.560 5.255 -9.095 1.00 93.38 143 ASP A C 1
ATOM 1192 O O . ASP A 1 143 ? 7.274 6.211 -8.763 1.00 93.38 143 ASP A O 1
ATOM 1196 N N . ALA A 1 144 ? 5.725 5.290 -10.132 1.00 93.00 144 ALA A N 1
ATOM 1197 C CA . ALA A 1 144 ? 5.442 6.483 -10.908 1.00 93.00 144 ALA A CA 1
ATOM 1198 C C . ALA A 1 144 ? 4.255 7.225 -10.295 1.00 93.00 144 ALA A C 1
ATOM 1200 O O . ALA A 1 144 ? 3.116 6.755 -10.326 1.00 93.00 144 ALA A O 1
ATOM 1201 N N . LYS A 1 145 ? 4.546 8.371 -9.682 1.00 89.50 145 LYS A N 1
ATOM 1202 C CA . LYS A 1 145 ? 3.577 9.220 -8.984 1.00 89.50 145 LYS A CA 1
ATOM 1203 C C . LYS A 1 145 ? 3.999 10.673 -9.101 1.00 89.50 145 LYS A C 1
ATOM 1205 O O . LYS A 1 145 ? 5.148 10.970 -9.416 1.00 89.50 145 LYS A O 1
ATOM 1210 N N . ILE A 1 146 ? 3.081 11.570 -8.764 1.00 88.19 146 ILE A N 1
ATOM 1211 C CA . ILE A 1 146 ? 3.436 12.963 -8.507 1.00 88.19 146 ILE A CA 1
ATOM 1212 C C . ILE A 1 146 ? 4.094 13.027 -7.123 1.00 88.19 146 ILE A C 1
ATOM 1214 O O . ILE A 1 146 ? 3.465 12.722 -6.097 1.00 88.19 146 ILE A O 1
ATOM 1218 N N . TRP A 1 147 ? 5.380 13.377 -7.099 1.00 87.00 147 TRP A N 1
ATOM 1219 C CA . TRP A 1 147 ? 6.182 13.427 -5.878 1.00 87.00 147 TRP A CA 1
ATOM 1220 C C . TRP A 1 147 ? 6.246 14.852 -5.325 1.00 87.00 147 TRP A C 1
ATOM 1222 O O . TRP A 1 147 ? 6.936 15.714 -5.856 1.00 87.00 147 TRP A O 1
ATOM 1232 N N . PHE A 1 148 ? 5.564 15.076 -4.207 1.00 82.12 148 PHE A N 1
ATOM 1233 C CA . PHE A 1 148 ? 5.635 16.294 -3.402 1.00 82.12 148 PHE A CA 1
ATOM 1234 C C . PHE A 1 148 ? 6.655 16.124 -2.268 1.00 82.12 148 PHE A C 1
ATOM 1236 O O . PHE A 1 148 ? 7.001 15.000 -1.900 1.00 82.12 148 PHE A O 1
ATOM 1243 N N . GLU A 1 149 ? 7.108 17.216 -1.653 1.00 81.31 149 GLU A N 1
ATOM 1244 C CA . GLU A 1 149 ? 8.059 17.149 -0.530 1.00 81.31 149 GLU A CA 1
ATOM 1245 C C . GLU A 1 149 ? 7.566 16.261 0.624 1.00 81.31 149 GLU A C 1
ATOM 1247 O O . GLU A 1 149 ? 8.345 15.500 1.199 1.00 81.31 149 GLU A O 1
ATOM 1252 N N . ASP A 1 150 ? 6.259 16.281 0.905 1.00 78.75 150 ASP A N 1
ATOM 1253 C CA . ASP A 1 150 ? 5.639 15.539 2.006 1.00 78.75 150 ASP A CA 1
ATOM 1254 C C . ASP A 1 150 ? 5.465 14.033 1.738 1.00 78.75 150 ASP A C 1
ATOM 1256 O O . ASP A 1 150 ? 5.288 13.251 2.677 1.00 78.75 150 ASP A O 1
ATOM 1260 N N . ASN A 1 151 ? 5.532 13.596 0.474 1.00 82.69 151 ASN A N 1
ATOM 1261 C CA . ASN A 1 151 ? 5.371 12.189 0.091 1.00 82.69 151 ASN A CA 1
ATOM 1262 C C . ASN A 1 151 ? 6.652 11.552 -0.488 1.00 82.69 151 ASN A C 1
ATOM 1264 O O . ASN A 1 151 ? 6.734 10.317 -0.580 1.00 82.69 151 ASN A O 1
ATOM 1268 N N . ARG A 1 152 ? 7.661 12.367 -0.827 1.00 85.81 152 ARG A N 1
ATOM 1269 C CA . ARG A 1 152 ? 8.926 11.933 -1.426 1.00 85.81 152 ARG A CA 1
ATOM 1270 C C . ARG A 1 152 ? 9.720 11.040 -0.480 1.00 85.81 152 ARG A C 1
ATOM 1272 O O . ARG A 1 152 ? 9.714 11.175 0.743 1.00 85.81 152 ARG A O 1
ATOM 1279 N N . ARG A 1 153 ? 10.434 10.074 -1.058 1.00 87.44 153 ARG A N 1
ATOM 1280 C CA . ARG A 1 153 ? 11.259 9.116 -0.312 1.00 87.44 153 ARG A CA 1
ATOM 1281 C C . ARG A 1 153 ? 12.736 9.468 -0.414 1.00 87.44 153 ARG A C 1
ATOM 1283 O O . ARG A 1 153 ? 13.261 9.717 -1.499 1.00 87.44 153 ARG A O 1
ATOM 1290 N N . THR A 1 154 ? 13.430 9.401 0.720 1.00 91.81 154 THR A N 1
ATOM 1291 C CA . THR A 1 154 ? 14.890 9.540 0.769 1.00 91.81 154 THR A CA 1
ATOM 1292 C C . THR A 1 154 ? 15.575 8.448 -0.059 1.00 91.81 154 THR A C 1
ATOM 1294 O O . THR A 1 154 ? 15.015 7.369 -0.280 1.00 91.81 154 THR A O 1
ATOM 1297 N N . LYS A 1 155 ? 16.815 8.700 -0.499 1.00 91.50 155 LYS A N 1
ATOM 1298 C CA . LYS A 1 155 ? 17.616 7.711 -1.245 1.00 91.50 155 LYS A CA 1
ATOM 1299 C C . LYS A 1 155 ? 17.787 6.404 -0.460 1.00 91.50 155 LYS A C 1
ATOM 1301 O O . LYS A 1 155 ? 17.672 5.324 -1.031 1.00 91.50 155 LYS A O 1
ATOM 1306 N N . LEU A 1 156 ? 17.971 6.499 0.860 1.00 90.94 156 LEU A N 1
ATOM 1307 C CA . LEU A 1 156 ? 18.065 5.334 1.741 1.00 90.94 156 LEU A CA 1
ATOM 1308 C C . LEU A 1 156 ? 16.756 4.530 1.769 1.00 90.94 156 LEU A C 1
ATOM 1310 O O . LEU A 1 156 ? 16.779 3.311 1.612 1.00 90.94 156 LEU A O 1
ATOM 1314 N N . ALA A 1 157 ? 15.608 5.202 1.908 1.00 90.88 157 ALA A N 1
ATOM 1315 C CA . ALA A 1 157 ? 14.307 4.535 1.897 1.00 90.88 157 ALA A CA 1
ATOM 1316 C C . ALA A 1 157 ? 14.036 3.823 0.561 1.00 90.88 157 ALA A C 1
ATOM 1318 O O . ALA A 1 157 ? 13.520 2.704 0.554 1.00 90.88 157 ALA A O 1
ATOM 1319 N N . GLN A 1 158 ? 14.419 4.444 -0.556 1.00 93.31 158 GLN A N 1
ATOM 1320 C CA . GLN A 1 158 ? 14.356 3.840 -1.888 1.00 93.31 158 GLN A CA 1
ATOM 1321 C C . GLN A 1 158 ? 15.256 2.599 -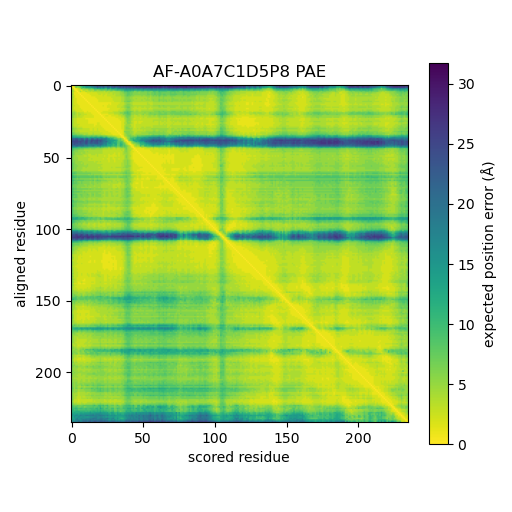1.991 1.00 93.31 158 GLN A C 1
ATOM 1323 O O . GLN A 1 158 ? 14.797 1.534 -2.399 1.00 93.31 158 GLN A O 1
ATOM 1328 N N . MET A 1 159 ? 16.508 2.691 -1.533 1.00 91.31 159 MET A N 1
ATOM 1329 C CA . MET A 1 159 ? 17.473 1.586 -1.561 1.00 91.31 159 MET A CA 1
ATOM 1330 C C . MET A 1 159 ? 17.013 0.368 -0.745 1.00 91.31 159 MET A C 1
ATOM 1332 O O . MET A 1 159 ? 17.089 -0.766 -1.232 1.00 91.31 159 MET A O 1
ATOM 1336 N N . VAL A 1 160 ? 16.512 0.595 0.475 1.00 89.44 160 VAL A N 1
ATOM 1337 C CA . VAL A 1 160 ? 15.992 -0.464 1.360 1.00 89.44 160 VAL A CA 1
ATOM 1338 C C . VAL A 1 160 ? 14.791 -1.162 0.723 1.00 89.44 160 VAL A C 1
ATOM 1340 O O . VAL A 1 160 ? 14.673 -2.382 0.800 1.00 89.44 160 VAL A O 1
ATOM 1343 N N . ARG A 1 161 ? 13.926 -0.408 0.035 1.00 90.44 161 ARG A N 1
ATOM 1344 C CA . ARG A 1 161 ? 12.744 -0.944 -0.658 1.00 90.44 161 ARG A CA 1
ATOM 1345 C C . ARG A 1 161 ? 13.033 -1.505 -2.051 1.00 90.44 161 ARG A C 1
ATOM 1347 O O . ARG A 1 161 ? 12.115 -2.033 -2.662 1.00 90.44 161 ARG A O 1
ATOM 1354 N N . ASN A 1 162 ? 14.264 -1.374 -2.554 1.00 94.19 162 ASN A N 1
ATOM 1355 C CA . ASN A 1 162 ? 14.606 -1.607 -3.964 1.00 94.19 162 ASN A CA 1
ATOM 1356 C C . ASN A 1 162 ? 13.650 -0.867 -4.927 1.00 94.19 162 ASN A C 1
ATOM 1358 O O . ASN A 1 162 ? 13.246 -1.383 -5.964 1.00 94.19 162 ASN A O 1
ATOM 1362 N N . MET A 1 163 ? 13.267 0.346 -4.542 1.00 93.50 163 MET A N 1
ATOM 1363 C CA . MET A 1 163 ? 12.307 1.201 -5.229 1.00 93.50 163 MET A CA 1
ATOM 1364 C C . MET A 1 163 ? 13.052 2.287 -5.999 1.00 93.50 163 MET A C 1
ATOM 1366 O O . MET A 1 163 ? 14.025 2.843 -5.486 1.00 93.50 163 MET A O 1
ATOM 1370 N N . ARG A 1 164 ? 12.562 2.647 -7.183 1.00 93.38 164 ARG A N 1
ATOM 1371 C CA . ARG A 1 164 ? 12.911 3.901 -7.855 1.00 93.38 164 ARG A CA 1
ATOM 1372 C C . ARG A 1 164 ? 11.674 4.779 -7.965 1.00 93.38 164 ARG A C 1
ATOM 1374 O O . ARG A 1 164 ? 10.624 4.319 -8.395 1.00 93.38 164 ARG A O 1
ATOM 1381 N N . MET A 1 165 ? 11.794 6.032 -7.553 1.00 93.94 165 MET A N 1
ATOM 1382 C CA . MET A 1 165 ? 10.755 7.021 -7.827 1.00 93.94 165 MET A C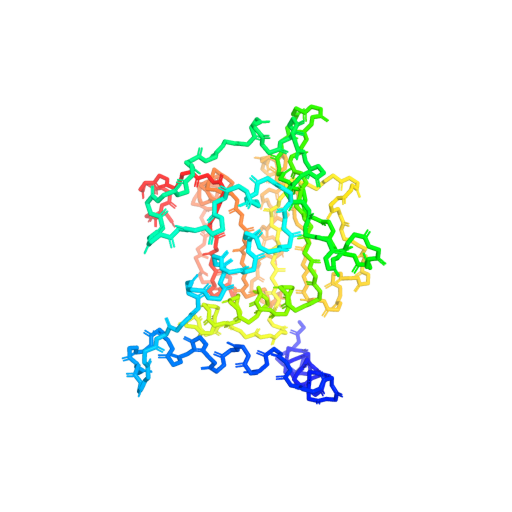A 1
ATOM 1383 C C . MET A 1 165 ? 10.857 7.461 -9.285 1.00 93.94 165 MET A C 1
ATOM 1385 O O . MET A 1 165 ? 11.960 7.718 -9.769 1.00 93.94 165 MET A O 1
ATOM 1389 N N . PHE A 1 166 ? 9.714 7.568 -9.949 1.00 93.06 166 PHE A N 1
ATOM 1390 C CA . PHE A 1 166 ? 9.585 8.259 -11.224 1.00 93.06 166 PHE A CA 1
ATOM 1391 C C . PHE A 1 166 ? 8.528 9.351 -11.068 1.00 93.06 166 PHE A C 1
ATOM 1393 O O . PHE A 1 166 ? 7.459 9.091 -10.515 1.00 93.06 166 PHE A O 1
ATOM 1400 N N . ASP A 1 167 ? 8.855 10.576 -11.470 1.00 90.12 167 ASP A N 1
ATOM 1401 C CA . ASP A 1 167 ? 7.922 11.698 -11.398 1.00 90.12 167 ASP A CA 1
ATOM 1402 C C . ASP A 1 167 ? 7.112 11.760 -12.687 1.00 90.12 167 ASP A C 1
ATOM 1404 O O . ASP A 1 167 ? 7.658 12.001 -13.759 1.00 90.12 167 ASP A O 1
ATOM 1408 N N . CYS A 1 168 ? 5.814 11.501 -12.574 1.00 87.94 168 CYS A N 1
ATOM 1409 C CA . CYS A 1 168 ? 4.903 11.498 -13.712 1.00 87.94 168 CYS A CA 1
ATOM 1410 C C . CYS A 1 168 ? 4.143 12.821 -13.889 1.00 87.94 168 CYS A C 1
ATOM 1412 O O . CYS A 1 168 ? 3.139 12.844 -14.594 1.00 87.94 168 CYS A O 1
ATOM 1414 N N . SER A 1 169 ? 4.574 13.911 -13.244 1.00 84.88 169 SER A N 1
ATOM 1415 C CA . SER A 1 169 ? 3.974 15.242 -13.434 1.00 84.88 169 SER A CA 1
ATOM 1416 C C . SER A 1 169 ? 4.184 15.812 -14.843 1.00 84.88 169 SER A C 1
ATOM 1418 O O . SER A 1 169 ? 3.377 16.622 -15.290 1.00 84.88 169 SER A O 1
ATOM 1420 N N . SER A 1 170 ? 5.229 15.370 -15.553 1.00 80.88 170 SER A N 1
ATOM 1421 C CA . SER A 1 170 ? 5.500 15.728 -16.948 1.00 80.88 170 SER A CA 1
ATOM 1422 C C . SER A 1 170 ? 5.668 14.478 -17.811 1.00 80.88 170 SER A C 1
ATOM 1424 O O . SER A 1 170 ? 6.497 13.611 -17.520 1.00 80.88 170 SER A O 1
ATOM 1426 N N . LEU A 1 171 ? 4.904 14.414 -18.903 1.00 84.38 171 LEU A N 1
ATOM 1427 C CA . LEU A 1 171 ? 4.920 13.330 -19.895 1.00 84.38 171 LEU A CA 1
ATOM 1428 C C . LEU A 1 171 ? 5.535 13.768 -21.225 1.00 84.38 171 LEU A C 1
ATOM 1430 O O . LEU A 1 171 ? 5.067 13.394 -22.293 1.00 84.38 171 LEU A O 1
ATOM 1434 N N . SER A 1 172 ? 6.578 14.592 -21.152 1.00 89.19 172 SER A N 1
ATOM 1435 C CA . SER A 1 172 ? 7.413 14.923 -22.308 1.00 89.19 172 SER A CA 1
ATOM 1436 C C . SER A 1 172 ? 8.126 13.690 -22.877 1.00 89.19 172 SER A C 1
ATOM 1438 O O . SER A 1 172 ? 8.517 12.804 -22.119 1.00 89.19 172 SER A O 1
ATOM 1440 N N . ASP A 1 173 ? 8.433 13.695 -24.173 1.00 89.75 173 ASP A N 1
ATOM 1441 C CA . ASP A 1 173 ? 9.242 12.646 -24.816 1.00 89.75 173 ASP A CA 1
ATOM 1442 C C . ASP A 1 173 ? 10.558 12.381 -24.058 1.00 89.75 173 ASP A C 1
ATOM 1444 O O . ASP A 1 173 ? 10.931 11.234 -23.835 1.00 89.75 173 ASP A O 1
ATOM 1448 N N . ALA A 1 174 ? 11.220 13.426 -23.544 1.00 90.19 174 ALA A N 1
ATOM 1449 C CA . ALA A 1 174 ? 12.445 13.285 -22.752 1.00 90.19 174 ALA A CA 1
ATOM 1450 C C . ALA A 1 174 ? 12.247 12.501 -21.437 1.00 90.19 174 ALA A C 1
ATOM 1452 O O . ALA A 1 174 ? 13.105 11.702 -21.056 1.00 90.19 174 ALA A O 1
ATOM 1453 N N . SER A 1 175 ? 11.127 12.707 -20.731 1.00 90.25 175 SER A N 1
ATOM 1454 C CA . SER A 1 175 ? 10.831 11.966 -19.496 1.00 90.25 175 SER A CA 1
ATOM 1455 C C . SER A 1 175 ? 10.430 10.520 -19.789 1.00 90.25 175 SER A C 1
ATOM 1457 O O . SER A 1 175 ? 10.823 9.612 -19.052 1.00 90.25 175 SER A O 1
ATOM 1459 N N . LEU A 1 176 ? 9.714 10.279 -20.888 1.00 92.31 176 LEU A N 1
ATOM 1460 C CA . LEU A 1 176 ? 9.366 8.932 -21.344 1.00 92.31 176 LEU A CA 1
ATOM 1461 C C . LEU A 1 176 ? 10.600 8.153 -21.825 1.00 92.31 176 LEU A C 1
ATOM 1463 O O . LEU A 1 176 ? 10.736 6.968 -21.522 1.00 92.31 176 LEU A O 1
ATOM 1467 N N . GLU A 1 177 ? 11.556 8.822 -22.465 1.00 92.44 177 GLU A N 1
ATOM 1468 C CA . GLU A 1 177 ? 12.842 8.230 -22.843 1.00 92.44 177 GLU A CA 1
ATOM 1469 C C . GLU A 1 177 ? 13.707 7.901 -21.615 1.00 92.44 177 GLU A C 1
ATOM 1471 O O . GLU A 1 177 ? 14.318 6.832 -21.519 1.00 92.44 177 GLU A O 1
ATOM 1476 N N . GLN A 1 178 ? 13.696 8.766 -20.595 1.00 91.75 178 GLN A N 1
ATOM 1477 C CA . GLN A 1 178 ? 14.319 8.453 -19.308 1.00 91.75 178 GLN A CA 1
ATOM 1478 C C . GLN A 1 178 ? 13.689 7.203 -18.675 1.00 91.75 178 GLN A C 1
ATOM 1480 O O . GLN A 1 178 ? 14.408 6.349 -18.141 1.00 91.75 178 GLN A O 1
ATOM 1485 N N . LEU A 1 179 ? 12.359 7.078 -18.730 1.00 93.44 179 LEU A N 1
ATOM 1486 C CA . LEU A 1 179 ? 11.659 5.900 -18.229 1.00 93.44 179 LEU A CA 1
ATOM 1487 C C . LEU A 1 179 ? 12.059 4.640 -19.002 1.00 93.44 179 LEU A C 1
ATOM 1489 O O . LEU A 1 179 ? 12.356 3.623 -18.371 1.00 93.44 179 LEU A O 1
ATOM 1493 N N . TYR A 1 180 ? 12.122 4.711 -20.334 1.00 93.00 180 TYR A N 1
ATOM 1494 C CA . TYR A 1 180 ? 12.628 3.625 -21.174 1.00 93.00 180 TYR A CA 1
ATOM 1495 C C . TYR A 1 180 ? 14.011 3.160 -20.696 1.00 93.00 180 TYR A C 1
ATOM 1497 O O . TYR A 1 180 ? 14.202 1.977 -20.402 1.00 93.00 180 TYR A O 1
ATOM 1505 N N . GLY A 1 181 ? 14.944 4.090 -20.468 1.00 92.19 181 GLY A N 1
ATOM 1506 C CA . GLY A 1 181 ? 16.273 3.777 -19.931 1.00 92.19 181 GLY A CA 1
ATOM 1507 C C . GLY A 1 181 ? 16.253 3.071 -18.566 1.00 92.19 181 GLY A C 1
ATOM 1508 O O . GLY A 1 181 ? 17.133 2.258 -18.275 1.00 92.19 181 GLY A O 1
ATOM 1509 N N . MET A 1 182 ? 15.246 3.334 -17.726 1.00 92.25 182 MET A N 1
ATOM 1510 C CA . MET A 1 182 ? 15.064 2.662 -16.430 1.00 92.25 182 MET A CA 1
ATOM 1511 C C . MET A 1 182 ? 14.417 1.275 -16.546 1.00 92.25 182 MET A C 1
ATOM 1513 O O . MET A 1 182 ? 14.691 0.415 -15.702 1.00 92.25 182 MET A O 1
ATOM 1517 N N . LEU A 1 183 ? 13.553 1.072 -17.543 1.00 92.94 183 LEU A N 1
ATOM 1518 C CA . LEU A 1 183 ? 12.836 -0.182 -17.802 1.00 92.94 183 LEU A CA 1
ATOM 1519 C C . LEU A 1 183 ? 13.666 -1.182 -18.610 1.00 92.94 183 LEU A C 1
ATOM 1521 O O . LEU A 1 183 ? 13.433 -2.390 -18.500 1.00 92.94 183 LEU A O 1
ATOM 1525 N N . ARG A 1 184 ? 14.622 -0.684 -19.405 1.00 92.19 184 ARG A N 1
ATOM 1526 C CA . ARG A 1 184 ? 15.434 -1.467 -20.340 1.00 92.19 184 ARG A CA 1
ATOM 1527 C C . ARG A 1 184 ? 16.011 -2.728 -19.695 1.00 92.19 184 ARG A C 1
ATOM 1529 O O . ARG A 1 184 ? 16.497 -2.720 -18.558 1.00 92.19 184 ARG A O 1
ATOM 1536 N N . LYS A 1 185 ? 15.998 -3.820 -20.455 1.00 87.62 185 LYS A N 1
ATOM 1537 C CA . LYS A 1 185 ? 16.569 -5.114 -20.074 1.00 87.62 185 LYS A CA 1
ATOM 1538 C C . LYS A 1 185 ? 17.987 -4.967 -19.522 1.00 87.62 185 LYS A C 1
ATOM 1540 O O . LYS A 1 185 ? 18.784 -4.159 -19.999 1.00 87.62 185 LYS A O 1
ATOM 1545 N N . GLY A 1 186 ? 18.296 -5.729 -18.479 1.00 82.62 186 GLY A N 1
ATOM 1546 C CA . GLY A 1 186 ? 19.554 -5.630 -17.731 1.00 82.62 186 GLY A CA 1
ATOM 1547 C C . GLY A 1 186 ? 19.504 -4.649 -16.553 1.00 82.62 186 GLY A C 1
ATOM 1548 O O . GLY A 1 186 ? 20.296 -4.780 -15.613 1.00 82.62 186 GLY A O 1
ATOM 1549 N N . GLN A 1 187 ? 18.525 -3.735 -16.502 1.00 82.44 187 GLN A N 1
ATOM 1550 C CA . GLN A 1 187 ? 18.291 -2.899 -15.315 1.00 82.44 187 GLN A CA 1
ATOM 1551 C C . GLN A 1 187 ? 17.672 -3.688 -14.153 1.00 82.44 187 GLN A C 1
ATOM 1553 O O . GLN A 1 187 ? 17.739 -3.252 -12.994 1.00 82.44 187 GLN A O 1
ATOM 1558 N N . GLY A 1 188 ? 17.114 -4.872 -14.434 1.00 84.69 188 GLY A N 1
ATOM 1559 C CA . GLY A 1 188 ? 16.500 -5.749 -13.441 1.00 84.69 188 GLY A CA 1
ATOM 1560 C C . GLY A 1 188 ? 15.234 -5.160 -12.822 1.00 84.69 188 GLY A C 1
ATOM 1561 O O . GLY A 1 188 ? 14.902 -5.511 -11.695 1.00 84.69 188 GLY A O 1
ATOM 1562 N N . LEU A 1 189 ? 14.561 -4.231 -13.508 1.00 90.88 189 LEU A N 1
ATOM 1563 C CA . LEU A 1 189 ? 13.271 -3.717 -13.067 1.00 90.88 189 LEU A CA 1
ATOM 1564 C C . LEU A 1 189 ? 12.191 -4.774 -13.298 1.00 90.88 189 LEU A C 1
ATOM 1566 O O . LEU A 1 189 ? 12.069 -5.278 -14.408 1.00 90.88 189 LEU A O 1
ATOM 1570 N N . LYS A 1 190 ? 11.416 -5.113 -12.264 1.00 92.62 190 LYS A N 1
ATOM 1571 C CA . LYS A 1 190 ? 10.392 -6.164 -12.342 1.00 92.62 190 LYS A CA 1
ATOM 1572 C C . LYS A 1 190 ? 8.972 -5.632 -12.264 1.00 92.62 190 LYS A C 1
ATOM 1574 O O . LYS A 1 190 ? 8.084 -6.278 -12.805 1.00 92.62 190 LYS A O 1
ATOM 1579 N N . CYS A 1 191 ? 8.750 -4.491 -11.616 1.00 94.94 191 CYS A N 1
ATOM 1580 C CA . CYS A 1 191 ? 7.407 -3.928 -11.507 1.00 94.94 191 CYS A CA 1
ATOM 1581 C C . CYS A 1 191 ? 7.383 -2.435 -11.837 1.00 94.94 191 CYS A C 1
ATOM 1583 O O . CYS A 1 191 ? 8.302 -1.700 -11.471 1.00 94.94 191 CYS A O 1
ATOM 1585 N N . LEU A 1 192 ? 6.307 -1.989 -12.471 1.00 94.62 192 LEU A N 1
ATOM 1586 C CA . LEU A 1 192 ? 5.998 -0.582 -12.706 1.00 94.62 192 LEU A CA 1
ATOM 1587 C C . LEU A 1 192 ? 4.619 -0.296 -12.120 1.00 94.62 192 LEU A C 1
ATOM 1589 O O . LEU A 1 192 ? 3.672 -1.021 -12.402 1.00 94.62 192 LEU A O 1
ATOM 1593 N N . THR A 1 193 ? 4.493 0.742 -11.302 1.00 93.69 193 THR A N 1
ATOM 1594 C CA . THR A 1 193 ? 3.189 1.205 -10.816 1.00 93.69 193 THR A CA 1
ATOM 1595 C C . THR A 1 193 ? 2.950 2.634 -11.266 1.00 93.69 193 THR A C 1
ATOM 1597 O O . THR A 1 193 ? 3.881 3.432 -11.199 1.00 93.69 193 THR A O 1
ATOM 1600 N N . GLY A 1 194 ? 1.732 2.977 -11.680 1.00 92.31 194 GLY A N 1
ATOM 1601 C CA . GLY A 1 194 ? 1.411 4.330 -12.136 1.00 92.31 194 GLY A CA 1
ATOM 1602 C C . GLY A 1 194 ? -0.082 4.596 -12.295 1.00 92.31 194 GLY A C 1
ATOM 1603 O O . GLY A 1 194 ? -0.908 3.701 -12.112 1.00 92.31 194 GLY A O 1
ATOM 1604 N N . TYR A 1 195 ? -0.423 5.845 -12.612 1.00 90.75 195 TYR A N 1
ATOM 1605 C CA . TYR A 1 195 ? -1.787 6.237 -12.970 1.00 90.75 195 TYR A CA 1
ATOM 1606 C C . TYR A 1 195 ? -2.204 5.634 -14.315 1.00 90.75 195 TYR A C 1
ATOM 1608 O O . TYR A 1 195 ? -1.355 5.322 -15.151 1.00 90.75 195 TYR A O 1
ATOM 1616 N N . ALA A 1 196 ? -3.508 5.488 -14.544 1.00 89.44 196 ALA A N 1
ATOM 1617 C CA . ALA A 1 196 ? -4.014 4.943 -15.801 1.00 89.44 196 ALA A CA 1
ATOM 1618 C C . ALA A 1 196 ? -3.616 5.813 -17.002 1.00 89.44 196 ALA A C 1
ATOM 1620 O O . ALA A 1 196 ? -3.104 5.294 -17.994 1.00 89.44 196 ALA A O 1
ATOM 1621 N N . THR A 1 197 ? -3.784 7.131 -16.882 1.00 87.19 197 THR A N 1
ATOM 1622 C CA . THR A 1 197 ? -3.384 8.107 -17.909 1.00 87.19 197 THR A CA 1
ATOM 1623 C C . THR A 1 197 ? -1.889 8.036 -18.213 1.00 87.19 197 THR A C 1
ATOM 1625 O O . THR A 1 197 ? -1.497 7.912 -19.370 1.00 87.19 197 THR A O 1
ATOM 1628 N N . PHE A 1 198 ? -1.062 8.010 -17.166 1.00 89.94 198 PHE A N 1
ATOM 1629 C CA . PHE A 1 198 ? 0.388 7.856 -17.262 1.00 89.94 198 PHE A CA 1
ATOM 1630 C C . PHE A 1 198 ? 0.799 6.611 -18.059 1.00 89.94 198 PHE A C 1
ATOM 1632 O O . PHE A 1 198 ? 1.597 6.701 -18.990 1.00 89.94 198 PHE A O 1
ATOM 1639 N N . LEU A 1 199 ? 0.243 5.451 -17.703 1.00 90.94 199 LEU A N 1
ATOM 1640 C CA . LEU A 1 199 ? 0.557 4.184 -18.364 1.00 90.94 199 LEU A CA 1
ATOM 1641 C C . LEU A 1 199 ? 0.100 4.178 -19.827 1.00 90.94 199 LEU A C 1
ATOM 1643 O O . LEU A 1 199 ? 0.834 3.690 -20.682 1.00 90.94 199 LEU A O 1
ATOM 1647 N N . SER A 1 200 ? -1.047 4.792 -20.129 1.00 89.12 200 SER A N 1
ATOM 1648 C CA . SER A 1 200 ? -1.520 4.951 -21.507 1.00 89.12 200 SER A CA 1
ATOM 1649 C C . SER A 1 200 ? -0.568 5.799 -22.354 1.00 89.12 200 SER A C 1
ATOM 1651 O O . SER A 1 200 ? -0.310 5.451 -23.503 1.00 89.12 200 SER A O 1
ATOM 1653 N N . SER A 1 201 ? -0.033 6.899 -21.810 1.00 89.25 201 SER A N 1
ATOM 1654 C CA . SER A 1 201 ? 0.931 7.743 -22.529 1.00 89.25 201 SER A CA 1
ATOM 1655 C C . SER A 1 201 ? 2.249 7.021 -22.795 1.00 89.25 201 SER A C 1
ATOM 1657 O O . SER A 1 201 ? 2.831 7.191 -23.863 1.00 89.25 201 SER A O 1
ATOM 1659 N N . ILE A 1 202 ? 2.706 6.186 -21.856 1.00 90.50 202 ILE A N 1
ATOM 1660 C CA . ILE A 1 202 ? 3.895 5.350 -22.061 1.00 90.50 202 ILE A CA 1
ATOM 1661 C C . ILE A 1 202 ? 3.671 4.372 -23.203 1.00 90.50 202 ILE A C 1
ATOM 1663 O O . ILE A 1 202 ? 4.524 4.286 -24.078 1.00 90.50 202 ILE A O 1
ATOM 1667 N N . ALA A 1 203 ? 2.547 3.653 -23.195 1.00 89.38 203 ALA A N 1
ATOM 1668 C CA . ALA A 1 203 ? 2.265 2.647 -24.209 1.00 89.38 203 ALA A CA 1
ATOM 1669 C C . ALA A 1 203 ? 2.230 3.274 -25.613 1.00 89.38 203 ALA A C 1
ATOM 1671 O O . ALA A 1 203 ? 2.955 2.839 -26.501 1.00 89.38 203 ALA A O 1
ATOM 1672 N N . GLN A 1 204 ? 1.520 4.397 -25.771 1.00 89.69 204 GLN A N 1
ATOM 1673 C CA . GLN A 1 204 ? 1.478 5.146 -27.033 1.00 89.69 204 GLN A CA 1
ATOM 1674 C C . GLN A 1 204 ? 2.858 5.638 -27.490 1.00 89.69 204 GLN A C 1
ATOM 1676 O O . GLN A 1 204 ? 3.181 5.574 -28.677 1.00 89.69 204 GLN A O 1
ATOM 1681 N N . TYR A 1 205 ? 3.675 6.152 -26.566 1.00 91.50 205 TYR A N 1
ATOM 1682 C CA . TYR A 1 205 ? 5.029 6.595 -26.894 1.00 91.50 205 TYR A CA 1
ATOM 1683 C C . TYR A 1 205 ? 5.920 5.412 -27.291 1.00 91.50 205 TYR A C 1
ATOM 1685 O O . TYR A 1 205 ? 6.629 5.503 -28.288 1.00 91.50 205 TYR A O 1
ATOM 1693 N N . PHE A 1 206 ? 5.858 4.292 -26.568 1.00 92.38 206 PHE A N 1
ATOM 1694 C CA . PHE A 1 206 ? 6.663 3.099 -26.853 1.00 92.38 206 PHE A CA 1
ATOM 1695 C C . PHE A 1 206 ? 6.295 2.488 -28.204 1.00 92.38 206 PHE A C 1
ATOM 1697 O O . PHE A 1 206 ? 7.200 2.215 -28.991 1.00 92.38 206 PHE A O 1
ATOM 1704 N N . ASP A 1 207 ? 5.004 2.404 -28.529 1.00 90.50 207 ASP A N 1
ATOM 1705 C CA . ASP A 1 207 ? 4.537 1.960 -29.846 1.00 90.50 207 ASP A CA 1
ATOM 1706 C C . ASP A 1 207 ? 5.065 2.863 -30.965 1.00 90.50 207 ASP A C 1
ATOM 1708 O O . ASP A 1 207 ? 5.592 2.380 -31.967 1.00 90.50 207 ASP A O 1
ATOM 1712 N N . LYS A 1 208 ? 4.997 4.189 -30.780 1.00 92.88 208 LYS A N 1
ATOM 1713 C CA . LYS A 1 208 ? 5.504 5.167 -31.757 1.00 92.88 208 LYS A CA 1
ATOM 1714 C C . LYS A 1 208 ? 7.014 5.041 -31.989 1.00 92.88 208 LYS A C 1
ATOM 1716 O O . LYS A 1 208 ? 7.464 5.257 -33.112 1.00 92.88 208 LYS A O 1
ATOM 1721 N N . GLN A 1 209 ? 7.787 4.717 -30.953 1.00 94.56 209 GLN A N 1
ATOM 1722 C CA . GLN A 1 209 ? 9.238 4.506 -31.058 1.00 94.56 209 GLN A CA 1
ATOM 1723 C C . GLN A 1 209 ? 9.611 3.092 -31.535 1.00 94.56 209 GLN A C 1
ATOM 1725 O O . GLN A 1 209 ? 10.790 2.809 -31.750 1.00 94.56 209 GLN A O 1
ATOM 1730 N N . GLY A 1 210 ? 8.636 2.191 -31.700 1.00 93.56 210 GLY A N 1
ATOM 1731 C CA . GLY A 1 210 ? 8.885 0.790 -32.039 1.00 93.56 210 GLY A CA 1
ATOM 1732 C C . GLY A 1 210 ? 9.531 -0.006 -30.901 1.00 93.56 210 GLY A C 1
ATOM 1733 O O . GLY A 1 210 ? 10.227 -0.990 -31.154 1.00 93.56 210 GLY A O 1
ATOM 1734 N N . TYR A 1 211 ? 9.344 0.419 -29.649 1.00 92.81 211 TYR A N 1
ATOM 1735 C CA . TYR A 1 211 ? 9.815 -0.319 -28.482 1.00 92.81 211 TYR A CA 1
ATOM 1736 C C . TYR A 1 211 ? 8.893 -1.501 -28.208 1.00 92.81 211 TYR A C 1
ATOM 1738 O O . TYR A 1 211 ? 7.696 -1.338 -27.995 1.00 92.81 211 TYR A O 1
ATOM 1746 N N . SER A 1 212 ? 9.467 -2.698 -28.169 1.00 89.62 212 SER A N 1
ATOM 1747 C CA . SER A 1 212 ? 8.721 -3.936 -27.980 1.00 89.62 212 SER A CA 1
ATOM 1748 C C . SER A 1 212 ? 8.884 -4.494 -26.557 1.00 89.62 212 SER A C 1
ATOM 1750 O O . SER A 1 212 ? 9.907 -4.260 -25.903 1.00 89.62 212 SER A O 1
ATOM 1752 N N . PRO A 1 213 ? 7.905 -5.261 -26.036 1.00 86.25 213 PRO A N 1
ATOM 1753 C CA . PRO A 1 213 ? 7.954 -5.787 -24.669 1.00 86.25 213 PRO A CA 1
ATOM 1754 C C . PRO A 1 213 ? 9.204 -6.615 -24.319 1.00 86.25 213 PRO A C 1
ATOM 1756 O O . PRO A 1 213 ? 9.643 -6.614 -23.169 1.00 86.25 213 PRO A O 1
ATOM 1759 N N . ASP A 1 214 ? 9.816 -7.301 -25.288 1.00 90.50 214 ASP A N 1
ATOM 1760 C CA . ASP A 1 214 ? 11.029 -8.116 -25.104 1.00 90.50 214 ASP A CA 1
ATOM 1761 C C . ASP A 1 214 ? 12.292 -7.294 -24.780 1.00 90.50 214 ASP A C 1
ATOM 1763 O O . ASP A 1 214 ? 13.286 -7.843 -24.276 1.00 90.50 214 ASP A O 1
ATOM 1767 N N . MET A 1 215 ? 12.224 -5.972 -24.983 1.00 93.00 215 MET A N 1
ATOM 1768 C CA . MET A 1 215 ? 13.242 -5.003 -24.575 1.00 93.00 215 MET A CA 1
ATOM 1769 C C . MET A 1 215 ? 13.264 -4.754 -23.060 1.00 93.00 215 MET A C 1
ATOM 1771 O O . MET A 1 215 ? 14.163 -4.059 -22.571 1.00 93.00 215 MET A O 1
ATOM 1775 N N . PHE A 1 216 ? 12.317 -5.313 -22.300 1.00 92.19 216 PHE A N 1
ATOM 1776 C CA . PHE A 1 216 ? 12.148 -5.059 -20.870 1.00 92.19 216 PHE A CA 1
ATOM 1777 C C . PHE A 1 216 ? 12.202 -6.335 -20.022 1.00 92.19 216 PHE A C 1
ATOM 1779 O O . PHE A 1 216 ? 11.913 -7.442 -20.461 1.00 92.19 216 PHE A O 1
ATOM 1786 N N . ASP A 1 217 ? 12.564 -6.162 -18.749 1.00 89.19 217 ASP A N 1
ATOM 1787 C CA . ASP A 1 217 ? 12.572 -7.222 -17.726 1.00 89.19 217 ASP A CA 1
ATOM 1788 C C . ASP A 1 217 ? 11.304 -7.222 -16.844 1.00 89.19 217 ASP A C 1
ATOM 1790 O O . ASP A 1 217 ? 11.246 -7.934 -15.827 1.00 89.19 217 ASP A O 1
ATOM 1794 N N . VAL A 1 218 ? 10.323 -6.386 -17.205 1.00 91.56 218 VAL A N 1
ATOM 1795 C CA . VAL A 1 218 ? 9.119 -6.083 -16.425 1.00 91.56 218 VAL A CA 1
ATOM 1796 C C . VAL A 1 218 ? 8.196 -7.299 -16.387 1.00 91.56 218 VAL A C 1
ATOM 1798 O O . VAL A 1 218 ? 7.868 -7.884 -17.410 1.00 91.56 218 VAL A O 1
ATOM 1801 N N . LYS A 1 219 ? 7.769 -7.674 -15.181 1.00 90.94 219 LYS A N 1
ATOM 1802 C CA . LYS A 1 219 ? 6.844 -8.785 -14.915 1.00 90.94 219 LYS A CA 1
ATOM 1803 C C . LYS A 1 219 ? 5.425 -8.319 -14.623 1.00 90.94 219 LYS A C 1
ATOM 1805 O O . LYS A 1 219 ? 4.483 -9.064 -14.854 1.00 90.94 219 LYS A O 1
ATOM 1810 N N . LEU A 1 220 ? 5.286 -7.130 -14.037 1.00 93.50 220 LEU A N 1
ATOM 1811 C CA . LEU A 1 220 ? 4.003 -6.624 -13.569 1.00 93.50 220 LEU A CA 1
ATOM 1812 C C . LEU A 1 220 ? 3.907 -5.113 -13.764 1.00 93.50 220 LEU A C 1
ATOM 1814 O O . LEU A 1 220 ? 4.758 -4.361 -13.284 1.00 93.50 220 LEU A O 1
ATOM 1818 N N . VAL A 1 221 ? 2.824 -4.678 -14.399 1.00 93.00 221 VAL A N 1
ATOM 1819 C CA . VAL A 1 221 ? 2.406 -3.277 -14.438 1.00 93.00 221 VAL A CA 1
ATOM 1820 C C . VAL A 1 221 ? 1.138 -3.142 -13.599 1.00 93.00 221 VAL A C 1
ATOM 1822 O O . VAL A 1 221 ? 0.181 -3.886 -13.793 1.00 93.00 221 VAL A O 1
ATOM 1825 N N . VAL A 1 222 ? 1.135 -2.220 -12.637 1.00 92.25 222 VAL A N 1
ATOM 1826 C CA . VAL A 1 222 ? -0.014 -1.956 -11.761 1.00 92.25 222 VAL A CA 1
ATOM 1827 C C . VAL A 1 222 ? -0.538 -0.553 -12.031 1.00 92.25 222 VAL A C 1
ATOM 1829 O O . VAL A 1 222 ? 0.150 0.434 -11.767 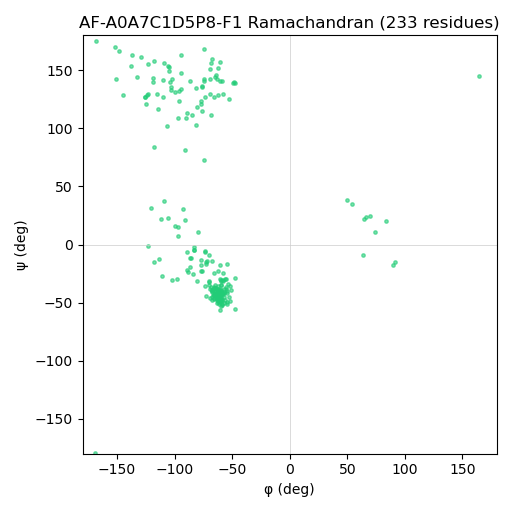1.00 92.25 222 VAL A O 1
ATOM 1832 N N . SER A 1 223 ? -1.774 -0.478 -12.512 1.00 91.12 223 SER A N 1
ATOM 1833 C CA . SER A 1 223 ? -2.512 0.774 -12.668 1.00 91.12 223 SER A CA 1
ATOM 1834 C C . SER A 1 223 ? -3.393 1.046 -11.448 1.00 91.12 223 SER A C 1
ATOM 1836 O O . SER A 1 223 ? -3.895 0.112 -10.817 1.00 91.12 223 SER A O 1
ATOM 1838 N N . GLY A 1 224 ? -3.599 2.316 -11.101 1.00 87.94 224 GLY A N 1
ATOM 1839 C CA . GLY A 1 224 ? -4.496 2.694 -10.013 1.00 87.94 224 GLY A CA 1
ATOM 1840 C C . GLY A 1 224 ? -4.803 4.187 -9.947 1.00 87.94 224 GLY A C 1
ATOM 1841 O O . GLY A 1 224 ? -4.313 4.979 -10.745 1.00 87.94 224 GLY A O 1
ATOM 1842 N N . ALA A 1 225 ? -5.618 4.557 -8.955 1.00 83.88 225 ALA A N 1
ATOM 1843 C CA . ALA A 1 225 ? -6.057 5.923 -8.632 1.00 83.88 225 ALA A CA 1
ATOM 1844 C C . ALA A 1 225 ? -6.900 6.662 -9.695 1.00 83.88 225 ALA A C 1
ATOM 1846 O O . ALA A 1 225 ? -7.500 7.682 -9.367 1.00 83.88 225 ALA A O 1
ATOM 1847 N N . GLU A 1 226 ? -7.029 6.115 -10.901 1.00 84.56 226 GLU A N 1
ATOM 1848 C CA . GLU A 1 226 ? -7.859 6.623 -11.996 1.00 84.56 226 GLU A CA 1
ATOM 1849 C C . GLU A 1 226 ? -8.602 5.470 -12.678 1.00 84.56 226 GLU A C 1
ATOM 1851 O O . GLU A 1 226 ? -8.242 4.299 -12.520 1.00 84.56 226 GLU A O 1
ATOM 1856 N N . ARG A 1 227 ? -9.646 5.796 -13.447 1.00 84.19 227 ARG A N 1
ATOM 1857 C CA . ARG A 1 227 ? -10.314 4.813 -14.302 1.00 84.19 227 ARG A CA 1
ATOM 1858 C C . ARG A 1 227 ? -9.340 4.365 -15.392 1.00 84.19 227 ARG A C 1
ATOM 1860 O O . ARG A 1 227 ? -8.789 5.196 -16.106 1.00 84.19 227 ARG A O 1
ATOM 1867 N N . LEU A 1 228 ? -9.148 3.054 -15.521 1.00 82.50 228 LEU A N 1
ATOM 1868 C CA . LEU A 1 228 ? -8.401 2.477 -16.633 1.00 82.50 228 LEU A CA 1
ATOM 1869 C C . LEU A 1 228 ? -9.343 2.292 -17.822 1.00 82.50 228 LEU A C 1
ATOM 1871 O O . LEU A 1 228 ? -10.258 1.467 -17.763 1.00 82.50 228 LEU A O 1
ATOM 1875 N N . GLU A 1 229 ? -9.131 3.069 -18.881 1.00 80.56 229 GLU A N 1
ATOM 1876 C CA . GLU A 1 229 ? -9.903 2.922 -20.114 1.00 80.56 229 GLU A CA 1
ATOM 1877 C C . GLU A 1 229 ? -9.553 1.603 -20.824 1.00 80.56 229 GLU A C 1
ATOM 1879 O O . GLU A 1 229 ? -8.382 1.212 -20.832 1.00 80.56 229 GLU A O 1
ATOM 1884 N N . PRO A 1 230 ? -10.524 0.903 -21.446 1.00 78.62 230 PRO A N 1
ATOM 1885 C CA . PRO A 1 230 ? -10.274 -0.387 -22.094 1.00 78.62 230 PRO A CA 1
ATOM 1886 C C . PRO A 1 230 ? -9.154 -0.345 -23.138 1.00 78.62 230 PRO A C 1
ATOM 1888 O O . PRO A 1 230 ? -8.346 -1.267 -23.194 1.00 78.62 230 PRO A O 1
ATOM 1891 N N . ALA A 1 231 ? -9.067 0.745 -23.909 1.00 72.38 231 ALA A N 1
ATOM 1892 C CA . ALA A 1 231 ? -8.012 0.942 -24.900 1.00 72.38 231 ALA A CA 1
ATOM 1893 C C . ALA A 1 231 ? -6.613 0.933 -24.262 1.00 72.38 231 ALA A C 1
ATOM 1895 O O . ALA A 1 231 ? -5.713 0.289 -24.779 1.00 72.38 231 ALA A O 1
ATOM 1896 N N . ALA A 1 232 ? -6.453 1.550 -23.088 1.00 71.50 232 ALA A N 1
ATOM 1897 C CA . ALA A 1 232 ? -5.184 1.582 -22.362 1.00 71.50 232 ALA A CA 1
ATOM 1898 C C . ALA A 1 232 ? -4.794 0.230 -21.739 1.00 71.50 232 ALA A C 1
ATOM 1900 O O . ALA A 1 232 ? -3.663 0.071 -21.302 1.00 71.50 232 ALA A O 1
ATOM 1901 N N . LYS A 1 233 ? -5.726 -0.729 -21.646 1.00 69.56 233 LYS A N 1
ATOM 1902 C CA . LYS A 1 233 ? -5.442 -2.098 -21.187 1.00 69.56 233 LYS A CA 1
ATOM 1903 C C . LYS A 1 233 ? -5.012 -3.022 -22.334 1.00 69.56 233 LYS A C 1
ATOM 1905 O O . LYS A 1 233 ? -4.426 -4.067 -22.072 1.00 69.56 233 LYS A O 1
ATOM 1910 N N . ALA A 1 234 ? -5.403 -2.689 -23.563 1.00 69.75 234 ALA A N 1
ATOM 1911 C CA . ALA A 1 234 ? -5.117 -3.484 -24.75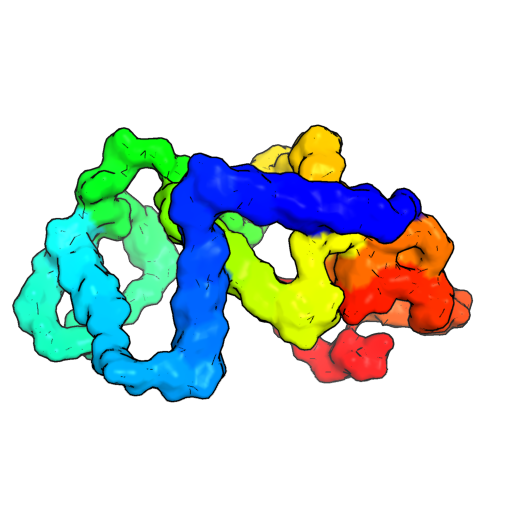3 1.00 69.75 234 ALA A CA 1
ATOM 1912 C C . ALA A 1 234 ? -3.752 -3.159 -25.384 1.00 69.75 234 ALA A C 1
ATOM 1914 O O . ALA A 1 234 ? -3.250 -3.982 -26.147 1.00 69.75 234 ALA A O 1
ATOM 1915 N N . LEU A 1 235 ? -3.198 -1.983 -25.064 1.00 56.44 235 LEU A N 1
ATOM 1916 C CA . LEU A 1 235 ? -1.820 -1.573 -25.344 1.00 56.44 235 LEU A CA 1
ATOM 1917 C C . LEU A 1 235 ? -0.872 -2.159 -24.286 1.00 56.44 235 LEU A C 1
ATOM 1919 O O . LEU A 1 235 ? 0.222 -2.628 -24.659 1.00 56.44 235 LEU A O 1
#

pLDDT: mean 89.59, std 9.43, range [52.03, 98.44]

Radius of gyration: 21.23 Å; Cα contacts (8 Å, |Δi|>4): 262; chains: 1; bounding box: 50×46×55 Å

Nearest PDB structures (foldseek):
  6wuq-assembly1_A  TM=5.644E-01  e=3.121E-04  Streptomyces sp.
  5ey8-assembly6_F  TM=4.042E-01  e=2.260E-01  Mycolicibacterium smegmatis
  3kxw-assembly1_A  TM=5.533E-01  e=1.523E+00  Legionella pneumophila subsp. pneumophila str. Philadelphia 1
  9b37-assembly1_A  TM=4.533E-01  e=1.053E+00  Rattus norvegicus
  7ks0-assembly1_D  TM=4.683E-01  e=6.671E+00  Rattus norvegicus

Mean predicted aligned error: 5.87 Å

Secondary structure (DSSP, 8-state):
--HHHHHHHHHHHHHHHHHTTSHHHHHHHHHHHHHTT--SS--THHHHHHHHHHHH-TTTGGGTT-SSGGGSPP--HHHHHHTHHHHS-GGGTTS--EEEEPP-SSS-PPEEEE-HHHHHHHHHHHHHHHHHTT--TT--EEEEE---TTTPPPHHHHHHHTEEEEE-S---HHHHHHHHHHHBTTS---EEEEEHHHHHHHHHHHHHHT--GGGB---EEEEESS---HHHHH-

Sequence (235 aa):
MSMLGEALRRYSFWFVDALCGSKVKKYLLDMEKKMQGEFDTPCDDLEKLLNHAVNTTEFYGKFKDYSSINDFPVITKKRVKEKYGQFISSVYKNKKLHEVKTSGSTEERFTMLQDKQKRKRVIAEMLYFLKQFGVYPGYRYIDAKIWFEDNRRTKLAQMVRNMRMFDCSSLSDASLEQLYGMLRKGQGLKCLTGYATFLSSIAQYFDKQGYSPDMFDVKLVVSGAERLEPAAKAL

Solvent-accessible surface area (backbone atoms only — not comparable to full-atom values): 13549 Å² total; per-residue (Å²): 103,58,74,65,61,26,50,51,43,30,51,52,51,52,51,52,33,50,76,66,71,31,54,36,61,52,42,33,53,53,47,53,36,62,75,70,66,61,66,92,57,91,77,57,64,62,59,55,49,51,54,47,40,22,74,33,15,66,68,40,38,86,52,65,87,56,91,52,79,81,72,55,78,92,82,50,74,67,58,46,62,80,42,42,76,31,68,47,38,62,92,47,74,91,51,91,58,46,81,46,66,48,89,69,92,58,96,75,51,56,75,43,79,35,46,71,64,58,51,36,41,53,50,17,54,52,50,53,61,36,43,78,68,79,42,57,69,35,53,25,28,38,47,36,39,76,72,46,87,93,72,55,74,54,73,66,59,24,61,78,55,34,42,41,84,38,68,61,80,55,85,47,71,70,50,52,50,53,47,48,68,55,40,29,56,79,54,49,26,30,32,42,35,30,38,28,67,59,51,34,53,50,43,56,50,32,57,76,71,67,58,56,76,85,52,38,50,62,72,45,79,46,72,40,103,51,81,69,53,71,70,58,73,75,99